Protein AF-A0A8S8ZXX7-F1 (afdb_monomer_lite)

Organism: Sordaria macrospora (NCBI:txid5147)

pLDDT: mean 70.59, std 26.48, range [26.34, 98.19]

Radius of gyration: 27.65 Å; chains: 1; bounding box: 44×65×110 Å

Sequence (276 aa):
MSHHVLPIFMHHFGCAVPSHESLCLLKLFARGRSIIDMGSGNGYWTFMLRQYLSSSSSSSSSSSSSPSSEQNVYAVDNNQSEWRVMWIDDTIVADGIKWLRSTAQNGGGQDMVLLLVYPIVGGDGSAAGGKEGGFTRELMKAYRGDTIAVVGTQNGNGYTGFKTETMDEYMEREWKGEGWRKVVQCPLPSFAGKDEALFVFQRGEALGAGGNGANGSVVGVGASGGTEGTGSKPKKRKKKSGKKKNNNNNGVEAENKGGENGEEGKEEVEVEGGDE

Structure (mmCIF, N/CA/C/O backbone):
data_AF-A0A8S8ZXX7-F1
#
_entry.id   AF-A0A8S8ZXX7-F1
#
loop_
_atom_site.group_PDB
_atom_site.id
_atom_site.type_symbol
_atom_site.label_atom_id
_atom_site.label_alt_id
_atom_site.label_comp_id
_atom_site.label_asym_id
_atom_site.label_entity_id
_atom_site.label_seq_id
_atom_site.pdbx_PDB_ins_code
_atom_site.Cartn_x
_atom_site.Cartn_y
_atom_site.Cartn_z
_atom_site.occupancy
_atom_site.B_iso_or_equiv
_atom_site.auth_seq_id
_atom_site.auth_comp_id
_atom_site.auth_asym_id
_atom_site.auth_atom_id
_atom_site.pdbx_PDB_model_num
ATOM 1 N N . MET A 1 1 ? 22.419 -23.720 -13.827 1.00 37.41 1 MET A N 1
ATOM 2 C CA . MET A 1 1 ? 22.093 -23.310 -12.443 1.00 37.41 1 MET A CA 1
ATOM 3 C C . MET A 1 1 ? 20.586 -23.375 -12.260 1.00 37.41 1 MET A C 1
ATOM 5 O O . MET A 1 1 ? 19.853 -23.054 -13.187 1.00 37.41 1 MET A O 1
ATOM 9 N N . SER A 1 2 ? 20.132 -23.860 -11.114 1.00 28.83 2 SER A N 1
ATOM 10 C CA . SER A 1 2 ? 18.732 -24.086 -10.762 1.00 28.83 2 SER A CA 1
ATOM 11 C C . SER A 1 2 ? 17.913 -22.786 -10.696 1.00 28.83 2 SER A C 1
ATOM 13 O O . SER A 1 2 ? 18.234 -21.879 -9.935 1.00 28.83 2 SER A O 1
ATOM 15 N N . HIS A 1 3 ? 16.812 -22.716 -11.453 1.00 42.25 3 HIS A N 1
ATOM 16 C CA . HIS A 1 3 ? 15.893 -21.562 -11.515 1.00 42.25 3 HIS A CA 1
ATOM 17 C C . HIS A 1 3 ? 15.196 -21.219 -10.185 1.00 42.25 3 HIS A C 1
ATOM 19 O O . HIS A 1 3 ? 14.654 -20.133 -10.041 1.00 42.25 3 HIS A O 1
ATOM 25 N N . HIS A 1 4 ? 15.226 -22.109 -9.196 1.00 41.97 4 HIS A N 1
ATOM 26 C CA . HIS A 1 4 ? 14.617 -21.907 -7.874 1.00 41.97 4 HIS A CA 1
ATOM 27 C C . HIS A 1 4 ? 15.470 -21.033 -6.941 1.00 41.97 4 HIS A C 1
ATOM 29 O O . HIS A 1 4 ? 14.984 -20.552 -5.925 1.00 41.97 4 HIS A O 1
ATOM 35 N N . VAL A 1 5 ? 16.734 -20.801 -7.297 1.00 48.25 5 VAL A N 1
ATOM 36 C CA . VAL A 1 5 ? 17.658 -19.945 -6.545 1.00 48.25 5 VAL A CA 1
ATOM 37 C C . VAL A 1 5 ? 17.614 -18.498 -7.065 1.00 48.25 5 VAL A C 1
ATOM 39 O O . VAL A 1 5 ? 17.905 -17.556 -6.331 1.00 48.25 5 VAL A O 1
ATOM 42 N N . LEU A 1 6 ? 17.154 -18.290 -8.304 1.00 42.19 6 LEU A N 1
ATOM 43 C CA . LEU A 1 6 ? 17.001 -16.959 -8.887 1.00 42.19 6 LEU A CA 1
ATOM 44 C C . LEU A 1 6 ? 15.992 -16.066 -8.149 1.00 42.19 6 LEU A C 1
ATOM 46 O O . LEU A 1 6 ? 16.335 -14.920 -7.960 1.00 42.19 6 LEU A O 1
ATOM 50 N N . PRO A 1 7 ? 14.834 -16.504 -7.637 1.00 48.59 7 PRO A N 1
ATOM 51 C CA . PRO A 1 7 ? 13.971 -15.638 -6.821 1.00 48.59 7 PRO A CA 1
ATOM 52 C C . PRO A 1 7 ? 14.613 -15.181 -5.499 1.00 48.59 7 PRO A C 1
ATOM 54 O O . PRO A 1 7 ? 14.236 -14.151 -4.949 1.00 48.59 7 PRO A O 1
ATOM 57 N N . ILE A 1 8 ? 15.600 -15.936 -5.001 1.00 49.25 8 ILE A N 1
ATOM 58 C CA . ILE A 1 8 ? 16.325 -15.648 -3.756 1.00 49.25 8 ILE A CA 1
ATOM 59 C C . ILE A 1 8 ? 17.466 -14.644 -4.006 1.00 49.25 8 ILE A C 1
ATOM 61 O O . ILE A 1 8 ? 17.689 -13.760 -3.185 1.00 49.25 8 ILE A O 1
ATOM 65 N N . PHE A 1 9 ? 18.168 -14.739 -5.144 1.00 41.38 9 PHE A N 1
ATOM 66 C CA . PHE A 1 9 ? 19.269 -13.819 -5.501 1.00 41.38 9 PHE A CA 1
ATOM 67 C C . PHE A 1 9 ? 18.863 -12.674 -6.439 1.00 41.38 9 PHE A C 1
ATOM 69 O O . PHE A 1 9 ? 19.469 -11.608 -6.440 1.00 41.38 9 PHE A O 1
ATOM 76 N N . MET A 1 10 ? 17.827 -12.894 -7.232 1.00 42.94 10 MET A N 1
ATOM 77 C CA . MET A 1 10 ? 17.139 -11.953 -8.099 1.00 42.94 10 MET A CA 1
ATOM 78 C C . MET A 1 10 ? 15.689 -11.848 -7.631 1.00 42.94 10 MET A C 1
ATOM 80 O O . MET A 1 10 ? 14.748 -12.256 -8.313 1.00 42.94 10 MET A O 1
ATOM 84 N N . HIS A 1 11 ? 15.505 -11.187 -6.491 1.00 50.03 11 HIS A N 1
ATOM 85 C CA . HIS A 1 11 ? 14.332 -10.344 -6.275 1.00 50.03 11 HIS A CA 1
ATOM 86 C C . HIS A 1 11 ? 14.350 -9.251 -7.373 1.00 50.03 11 HIS A C 1
ATOM 88 O O . HIS A 1 11 ? 14.649 -8.086 -7.136 1.00 50.03 11 HIS A O 1
ATOM 94 N N . HIS A 1 12 ? 14.144 -9.665 -8.629 1.00 45.12 12 HIS A N 1
ATOM 95 C CA . HIS A 1 12 ? 14.378 -8.912 -9.866 1.00 45.12 12 HIS A CA 1
ATOM 96 C C . HIS A 1 12 ? 13.293 -7.868 -10.132 1.00 45.12 12 HIS A C 1
ATOM 98 O O . HIS A 1 12 ? 13.191 -7.311 -11.217 1.00 45.12 12 HIS A O 1
ATOM 104 N N . PHE A 1 13 ? 12.499 -7.585 -9.112 1.00 51.28 13 PHE A N 1
ATOM 105 C CA . PHE A 1 13 ? 11.673 -6.409 -9.002 1.00 51.28 13 PHE A CA 1
ATOM 106 C C . PHE A 1 13 ? 11.956 -5.907 -7.596 1.00 51.28 13 PHE A C 1
ATOM 108 O O . PHE A 1 13 ? 11.673 -6.613 -6.627 1.00 51.28 13 PHE A O 1
ATOM 115 N N . GLY A 1 14 ? 12.653 -4.773 -7.507 1.00 54.03 14 GLY A N 1
ATOM 116 C CA . GLY A 1 14 ? 13.121 -4.174 -6.262 1.00 54.03 14 GLY A CA 1
ATOM 117 C C . GLY A 1 14 ? 11.959 -3.737 -5.386 1.00 54.03 14 GLY A C 1
ATOM 118 O O . GLY A 1 14 ? 11.675 -2.552 -5.319 1.00 54.03 14 GLY A O 1
ATOM 119 N N . CYS A 1 15 ? 11.286 -4.707 -4.779 1.00 65.69 15 CYS A N 1
ATOM 120 C CA . CYS A 1 15 ? 10.180 -4.542 -3.858 1.00 65.69 15 CYS A CA 1
ATOM 121 C C . CYS A 1 15 ? 10.709 -4.658 -2.427 1.00 65.69 15 CYS A C 1
ATOM 123 O O . CYS A 1 15 ? 11.617 -5.442 -2.143 1.00 65.69 15 CYS A O 1
ATOM 125 N N . ALA A 1 16 ? 10.111 -3.901 -1.518 1.00 83.56 16 ALA A N 1
ATOM 126 C CA . ALA A 1 16 ? 10.430 -3.950 -0.102 1.00 83.56 16 ALA A CA 1
ATOM 127 C C . ALA A 1 16 ? 9.897 -5.245 0.510 1.00 83.56 16 ALA A C 1
ATOM 129 O O . ALA A 1 16 ? 8.791 -5.703 0.202 1.00 83.56 16 ALA A O 1
ATOM 130 N N . VAL A 1 17 ? 10.695 -5.809 1.409 1.00 87.06 17 VAL A N 1
ATOM 131 C CA . VAL A 1 17 ? 10.371 -7.027 2.150 1.00 87.06 17 VAL A CA 1
ATOM 132 C C . VAL A 1 17 ? 9.827 -6.626 3.524 1.00 87.06 17 VAL A C 1
ATOM 134 O O . VAL A 1 17 ? 10.402 -5.737 4.159 1.00 87.06 17 VAL A O 1
ATOM 137 N N . PRO A 1 18 ? 8.746 -7.258 4.017 1.00 92.19 18 PRO A N 1
ATOM 138 C CA . PRO A 1 18 ? 8.254 -6.980 5.358 1.00 92.19 18 PRO A CA 1
ATOM 139 C C . PRO A 1 18 ? 9.294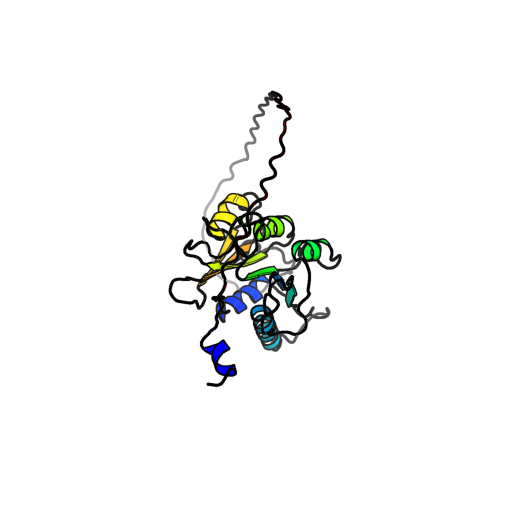 -7.376 6.417 1.00 92.19 18 PRO A C 1
ATOM 141 O O . PRO A 1 18 ? 9.784 -8.505 6.433 1.00 92.19 18 PRO A O 1
ATOM 144 N N . SER A 1 19 ? 9.602 -6.459 7.336 1.00 93.31 19 SER A N 1
ATOM 145 C CA . SER A 1 19 ? 10.291 -6.760 8.598 1.00 93.31 19 SER A CA 1
ATOM 146 C C . SER A 1 19 ? 9.301 -7.228 9.670 1.00 93.31 19 SER A C 1
ATOM 148 O O . SER A 1 19 ? 8.095 -6.977 9.564 1.00 93.31 19 SER A O 1
ATOM 150 N N . HIS A 1 20 ? 9.797 -7.856 10.741 1.00 93.31 20 HIS A N 1
ATOM 151 C CA . HIS A 1 20 ? 8.960 -8.222 11.890 1.00 93.31 20 HIS A CA 1
ATOM 152 C C . HIS A 1 20 ? 8.239 -6.997 12.472 1.00 93.31 20 HIS A C 1
ATOM 154 O O . HIS A 1 20 ? 7.044 -7.049 12.763 1.00 93.31 20 HIS A O 1
ATOM 160 N N . GLU A 1 21 ? 8.950 -5.876 12.584 1.00 95.25 21 GLU A N 1
ATOM 161 C CA . GLU A 1 21 ? 8.434 -4.600 13.068 1.00 95.25 21 GLU A CA 1
ATOM 162 C C . GLU A 1 21 ? 7.301 -4.092 12.176 1.00 95.25 21 GLU A C 1
ATOM 164 O O . GLU A 1 21 ? 6.259 -3.688 12.685 1.00 95.25 21 GLU A O 1
ATOM 169 N N . SER A 1 22 ? 7.458 -4.168 10.852 1.00 96.06 22 SER A N 1
ATOM 170 C CA . SER A 1 22 ? 6.430 -3.724 9.905 1.00 96.06 22 SER A CA 1
ATOM 171 C C . SER A 1 22 ? 5.138 -4.544 10.011 1.00 96.06 22 SER A C 1
ATOM 173 O O . SER A 1 22 ? 4.048 -3.971 10.048 1.00 96.06 22 SER A O 1
ATOM 175 N N . LEU A 1 23 ? 5.245 -5.870 10.161 1.00 95.88 23 LEU A N 1
ATOM 176 C CA . LEU A 1 23 ? 4.094 -6.759 10.355 1.00 95.88 23 LEU A CA 1
ATOM 177 C C . LEU A 1 23 ? 3.421 -6.512 11.713 1.00 95.88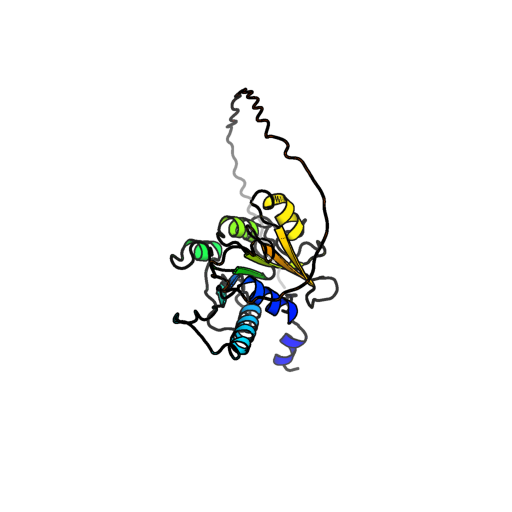 23 LEU A C 1
ATOM 179 O O . LEU A 1 23 ? 2.192 -6.463 11.802 1.00 95.88 23 LEU A O 1
ATOM 183 N N . CYS A 1 24 ? 4.217 -6.293 12.765 1.00 95.12 24 CYS A N 1
ATOM 184 C CA . CYS A 1 24 ? 3.725 -5.953 14.099 1.00 95.12 24 CYS A CA 1
ATOM 185 C C . CYS A 1 24 ? 2.957 -4.623 14.100 1.00 95.12 24 CYS A C 1
ATOM 187 O O . CYS A 1 24 ? 1.853 -4.543 14.641 1.00 95.12 24 CYS A O 1
ATOM 189 N N . LEU A 1 25 ? 3.498 -3.597 13.436 1.00 96.12 25 LEU A N 1
ATOM 190 C CA . LEU A 1 25 ? 2.840 -2.302 13.272 1.00 96.12 25 LEU A CA 1
ATOM 191 C C . LEU A 1 25 ? 1.517 -2.447 12.521 1.00 96.12 25 LEU A C 1
ATOM 193 O O . LEU A 1 25 ? 0.495 -1.958 12.998 1.00 96.12 25 LEU A O 1
ATOM 197 N N . LEU A 1 26 ? 1.497 -3.162 11.394 1.00 96.00 26 LEU A N 1
ATOM 198 C CA . LEU A 1 26 ? 0.267 -3.400 10.632 1.00 96.00 26 LEU A CA 1
ATOM 199 C C . LEU A 1 26 ? -0.803 -4.099 11.474 1.00 96.00 26 LEU A C 1
ATOM 201 O O . LEU A 1 26 ? -1.954 -3.668 11.481 1.00 96.00 26 LEU A O 1
ATOM 205 N N . LYS A 1 27 ? -0.427 -5.114 12.257 1.00 93.69 27 LYS A N 1
ATOM 206 C CA . LYS A 1 27 ? -1.331 -5.774 13.209 1.00 93.69 27 LYS A CA 1
ATOM 207 C C . LYS A 1 27 ? -1.853 -4.808 14.280 1.00 93.69 27 LYS A C 1
ATOM 209 O O . LYS A 1 27 ? -3.055 -4.782 14.550 1.00 93.69 27 LYS A O 1
ATOM 214 N N . LEU A 1 28 ? -0.971 -4.005 14.878 1.00 93.44 28 LEU A N 1
ATOM 215 C CA . LEU A 1 28 ? -1.327 -3.020 15.904 1.00 93.44 28 LEU A CA 1
ATOM 216 C C . LEU A 1 28 ? -2.327 -1.986 15.372 1.00 93.44 28 LEU A C 1
ATOM 218 O O . LEU A 1 28 ? -3.305 -1.663 16.045 1.00 93.44 28 LEU A O 1
ATOM 222 N N . PHE A 1 29 ? -2.094 -1.481 14.164 1.00 94.31 29 PHE A N 1
ATOM 223 C CA . PHE A 1 29 ? -2.962 -0.499 13.522 1.00 94.31 29 PHE A CA 1
ATOM 224 C C . PHE A 1 29 ? -4.261 -1.110 12.994 1.00 94.31 29 PHE A C 1
ATOM 226 O O . PHE A 1 29 ? -5.298 -0.447 13.022 1.00 94.31 29 PHE A O 1
ATOM 233 N N . ALA A 1 30 ? -4.248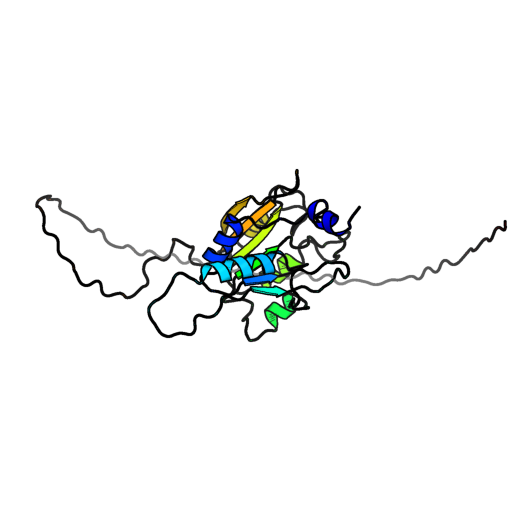 -2.380 12.590 1.00 93.25 30 ALA A N 1
ATOM 234 C CA . ALA A 1 30 ? -5.454 -3.107 12.220 1.00 93.25 30 ALA A CA 1
ATOM 235 C C . ALA A 1 30 ? -6.428 -3.243 13.394 1.00 93.25 30 ALA A C 1
ATOM 237 O O . ALA A 1 30 ? -7.621 -3.023 13.205 1.00 93.25 30 ALA A O 1
ATOM 238 N N . ARG A 1 31 ? -5.952 -3.512 14.619 1.00 89.69 31 ARG A N 1
ATOM 239 C CA . ARG A 1 31 ? -6.815 -3.696 15.809 1.00 89.69 31 ARG A CA 1
ATOM 240 C C . ARG A 1 31 ? -7.927 -4.736 15.578 1.00 89.69 31 ARG A C 1
ATOM 242 O O . ARG A 1 31 ? -9.075 -4.510 15.947 1.00 89.69 31 ARG A O 1
ATOM 249 N N . GLY A 1 32 ? -7.605 -5.845 14.913 1.00 89.00 32 GLY A N 1
ATOM 250 C CA . GLY A 1 32 ? -8.586 -6.873 14.544 1.00 89.00 32 GLY A CA 1
ATOM 251 C C . GLY A 1 32 ? -9.370 -6.583 13.259 1.00 89.00 32 GLY A C 1
ATOM 252 O O . GLY A 1 32 ? -10.057 -7.471 12.763 1.00 89.00 32 GLY A O 1
ATOM 253 N N . ARG A 1 33 ? -9.257 -5.379 12.681 1.00 91.69 33 ARG A N 1
ATOM 254 C CA . ARG A 1 33 ? -9.857 -5.050 11.381 1.00 91.69 33 ARG A CA 1
ATOM 255 C C . ARG A 1 33 ? -9.141 -5.761 10.246 1.00 91.69 33 ARG A C 1
ATOM 257 O O . ARG A 1 33 ? -7.939 -6.012 10.311 1.00 91.69 33 ARG A O 1
ATOM 264 N N . SER A 1 34 ? -9.873 -6.020 9.169 1.00 93.44 34 SER A N 1
ATOM 265 C CA . SER A 1 34 ? -9.272 -6.575 7.959 1.00 93.44 34 SER A CA 1
ATOM 266 C C . SER A 1 34 ? -8.274 -5.604 7.319 1.00 93.44 34 SER A C 1
ATOM 268 O O . SER A 1 34 ? -8.393 -4.383 7.459 1.00 93.44 34 SER A O 1
ATOM 270 N N . ILE A 1 35 ? -7.301 -6.154 6.598 1.00 96.12 35 ILE A N 1
ATOM 271 C CA . ILE A 1 35 ? -6.310 -5.403 5.820 1.00 96.12 35 ILE A CA 1
ATOM 272 C C . ILE A 1 35 ? -6.600 -5.619 4.332 1.00 96.12 35 ILE A C 1
ATOM 274 O O . ILE A 1 35 ? -6.842 -6.746 3.905 1.00 96.12 35 ILE A O 1
ATOM 278 N N . ILE A 1 36 ? -6.572 -4.549 3.544 1.00 96.56 36 ILE A N 1
ATOM 279 C CA . ILE A 1 36 ? -6.654 -4.594 2.082 1.00 96.56 36 ILE A CA 1
ATOM 280 C C . ILE A 1 36 ? -5.244 -4.357 1.543 1.00 96.56 36 ILE A C 1
ATOM 282 O O . ILE A 1 36 ? -4.756 -3.234 1.615 1.00 96.56 36 ILE A O 1
ATOM 286 N N . ASP A 1 37 ? -4.605 -5.390 1.007 1.00 96.88 37 ASP A N 1
ATOM 287 C CA . ASP A 1 37 ? -3.357 -5.289 0.247 1.00 96.88 37 ASP A CA 1
ATOM 288 C C . ASP A 1 37 ? -3.706 -4.920 -1.201 1.00 96.88 37 ASP A C 1
ATOM 290 O O . ASP A 1 37 ? -4.115 -5.759 -2.009 1.00 96.88 37 ASP A O 1
ATOM 294 N N . MET A 1 38 ? -3.677 -3.621 -1.490 1.00 95.44 38 MET A N 1
ATOM 295 C CA . MET A 1 38 ? -4.179 -3.046 -2.733 1.00 95.44 38 MET A CA 1
ATOM 296 C C . MET A 1 38 ? -3.041 -2.848 -3.735 1.00 95.44 38 MET A C 1
ATOM 298 O O . MET A 1 38 ? -2.077 -2.134 -3.459 1.00 95.44 38 MET A O 1
ATOM 302 N N . GLY A 1 39 ? -3.180 -3.437 -4.924 1.00 92.00 39 GLY A N 1
ATOM 303 C CA . GLY A 1 39 ? -2.045 -3.619 -5.829 1.00 92.00 39 GLY A CA 1
ATOM 304 C C . GLY A 1 39 ? -1.075 -4.669 -5.286 1.00 92.00 39 GLY A C 1
ATOM 305 O O . GLY A 1 39 ? 0.136 -4.484 -5.357 1.00 92.00 39 GLY A O 1
ATOM 306 N N . SER A 1 40 ? -1.619 -5.743 -4.697 1.00 92.19 40 SER A N 1
ATOM 307 C CA . SER A 1 40 ? -0.872 -6.792 -3.976 1.00 92.19 40 SER A CA 1
ATOM 308 C C . SER A 1 40 ? 0.209 -7.497 -4.805 1.00 92.19 40 SER A C 1
ATOM 310 O O . SER A 1 40 ? 1.059 -8.213 -4.264 1.00 92.19 40 SER A O 1
ATOM 312 N N . GLY A 1 41 ? 0.197 -7.324 -6.125 1.00 89.50 41 GLY A N 1
ATOM 313 C CA . GLY A 1 41 ? 1.179 -7.874 -7.032 1.00 89.50 41 GLY A CA 1
ATOM 314 C C . GLY A 1 41 ? 1.193 -9.394 -7.004 1.00 89.50 41 GLY A C 1
ATOM 315 O O . GLY A 1 41 ? 0.273 -10.031 -7.500 1.00 89.50 41 GLY A O 1
ATOM 316 N N . ASN A 1 42 ? 2.259 -9.982 -6.460 1.00 88.44 42 ASN A N 1
ATOM 317 C CA . ASN A 1 42 ? 2.370 -11.435 -6.322 1.00 88.44 42 ASN A CA 1
ATOM 318 C C . ASN A 1 42 ? 1.788 -11.990 -5.009 1.00 88.44 42 ASN A C 1
ATOM 320 O O . ASN A 1 42 ? 1.846 -13.199 -4.784 1.00 88.44 42 ASN A O 1
ATOM 324 N N . GLY A 1 43 ? 1.279 -11.125 -4.127 1.00 91.50 43 GLY A N 1
ATOM 325 C CA . GLY A 1 43 ? 0.674 -11.508 -2.854 1.00 91.50 43 GLY A CA 1
ATOM 326 C C . GLY A 1 43 ? 1.663 -11.873 -1.743 1.00 91.50 43 GLY A C 1
ATOM 327 O O . GLY A 1 43 ? 1.239 -12.417 -0.727 1.00 91.50 43 GLY A O 1
ATOM 328 N N . TYR A 1 44 ? 2.964 -11.584 -1.877 1.00 92.25 44 TYR A N 1
ATOM 329 C CA . TYR A 1 44 ? 3.949 -11.922 -0.838 1.00 92.25 44 TYR A CA 1
ATOM 330 C C . TYR A 1 44 ? 3.665 -11.237 0.512 1.00 92.25 44 TYR A C 1
ATOM 332 O O . TYR A 1 44 ? 3.713 -11.885 1.558 1.00 92.25 44 TYR A O 1
ATOM 340 N N . TRP A 1 45 ? 3.312 -9.946 0.508 1.00 94.44 45 TRP A N 1
ATOM 341 C CA . TRP A 1 45 ? 2.927 -9.222 1.729 1.00 94.44 45 TRP A CA 1
ATOM 342 C C . TRP A 1 45 ? 1.664 -9.810 2.359 1.00 94.44 45 TRP A C 1
ATOM 344 O O . TRP A 1 45 ? 1.637 -10.049 3.567 1.00 94.44 45 TRP A O 1
ATOM 354 N N . THR A 1 46 ? 0.657 -10.125 1.540 1.00 95.88 46 THR A N 1
ATOM 355 C CA . THR A 1 46 ? -0.546 -10.839 1.983 1.00 95.88 46 THR A CA 1
ATOM 356 C C . THR A 1 46 ? -0.214 -12.190 2.623 1.00 95.88 46 THR A C 1
ATOM 358 O O . THR A 1 46 ? -0.677 -12.462 3.732 1.00 95.88 46 THR A O 1
ATOM 361 N N . PHE A 1 47 ? 0.619 -13.016 1.982 1.00 94.88 47 PHE A N 1
ATOM 362 C CA . PHE A 1 47 ? 1.069 -14.298 2.532 1.00 94.88 47 PHE A CA 1
ATOM 363 C C . PHE A 1 47 ? 1.722 -14.115 3.910 1.00 94.88 47 PHE A C 1
ATOM 365 O O . PHE A 1 47 ? 1.315 -14.757 4.880 1.00 94.88 47 PHE A O 1
ATOM 372 N N . MET A 1 48 ? 2.681 -13.191 4.023 1.00 95.06 48 MET A N 1
ATOM 373 C CA . MET A 1 48 ? 3.400 -12.927 5.274 1.00 95.06 48 MET A CA 1
ATOM 374 C C . MET A 1 48 ? 2.477 -12.414 6.383 1.00 95.06 48 MET A C 1
ATOM 376 O O . MET A 1 48 ? 2.577 -12.870 7.524 1.00 95.06 48 MET A O 1
ATOM 380 N N . LEU A 1 49 ? 1.549 -11.506 6.067 1.00 95.12 49 LEU A N 1
ATOM 381 C CA . LEU A 1 49 ? 0.570 -11.002 7.030 1.00 95.12 49 LEU A CA 1
ATOM 382 C C . LEU A 1 49 ? -0.349 -12.111 7.538 1.00 95.12 49 LEU A C 1
ATOM 384 O O . LEU A 1 49 ? -0.564 -12.198 8.744 1.00 95.12 49 LEU A O 1
ATOM 388 N N . ARG A 1 50 ? -0.846 -12.987 6.658 1.00 94.75 50 ARG A N 1
ATOM 389 C CA . ARG A 1 50 ? -1.686 -14.126 7.061 1.00 94.75 50 ARG A CA 1
ATOM 390 C C . ARG A 1 50 ? -0.941 -15.037 8.037 1.00 94.75 50 ARG A C 1
ATOM 392 O O . ARG A 1 50 ? -1.437 -15.275 9.132 1.00 94.75 50 ARG A O 1
ATOM 399 N N . GLN A 1 51 ? 0.295 -15.433 7.722 1.00 92.12 51 GLN A N 1
ATOM 400 C CA . GLN A 1 51 ? 1.122 -16.245 8.631 1.00 92.12 51 GLN A CA 1
ATOM 401 C C . GLN A 1 51 ? 1.361 -15.554 9.988 1.00 92.12 51 GLN A C 1
ATOM 403 O O . GLN A 1 51 ? 1.278 -16.174 11.055 1.00 92.12 51 GLN A O 1
ATOM 408 N N . TYR A 1 52 ? 1.630 -14.248 9.969 1.00 90.12 52 TYR A N 1
ATOM 409 C CA . TYR A 1 52 ? 1.892 -13.464 11.176 1.00 90.12 52 TYR A CA 1
ATOM 410 C C . TYR A 1 52 ? 0.649 -13.306 12.070 1.00 90.12 52 TYR A C 1
ATOM 412 O O . TYR A 1 52 ? 0.736 -13.363 13.302 1.00 90.12 52 TYR A O 1
ATOM 420 N N . LEU A 1 53 ? -0.525 -13.129 11.462 1.00 88.56 53 LEU A N 1
ATOM 421 C CA . LEU A 1 53 ? -1.798 -12.978 12.167 1.00 88.56 53 LEU A CA 1
ATOM 422 C C . LEU A 1 53 ? -2.313 -14.318 12.717 1.00 88.56 53 LEU A C 1
ATOM 424 O O . LEU A 1 53 ? -2.789 -14.342 13.854 1.00 88.56 53 LEU A O 1
ATOM 428 N N . SER A 1 54 ? -2.137 -15.424 11.984 1.00 84.75 54 SER A N 1
ATOM 429 C CA . SER A 1 54 ? -2.531 -16.778 12.415 1.00 84.75 54 SER A CA 1
ATOM 430 C C . SER A 1 54 ? -1.650 -17.341 13.537 1.00 84.75 54 SER A C 1
ATOM 432 O O . SER A 1 54 ? -2.137 -18.014 14.441 1.00 84.75 54 SER A O 1
ATOM 434 N N . SER A 1 55 ? -0.346 -17.052 13.536 1.00 72.81 55 SER A N 1
ATOM 435 C CA . SER A 1 55 ? 0.564 -17.497 14.612 1.00 72.81 55 SER A CA 1
ATOM 436 C C . SER A 1 55 ? 0.321 -16.774 15.941 1.00 72.81 55 SER A C 1
ATOM 438 O O . SER A 1 55 ? 0.603 -17.300 17.017 1.00 72.81 55 SER A O 1
ATOM 440 N N . SER A 1 56 ? -0.256 -15.577 15.871 1.00 62.94 56 SER A N 1
ATOM 441 C CA . SER A 1 56 ? -0.540 -14.716 17.015 1.00 62.94 56 SER A CA 1
ATOM 442 C C . SER A 1 56 ? -1.847 -15.030 17.752 1.00 62.94 56 SER A C 1
ATOM 444 O O . SER A 1 56 ? -2.095 -14.450 18.808 1.00 62.94 56 SER A O 1
ATOM 446 N N . SER A 1 57 ? -2.711 -15.879 17.193 1.00 59.16 57 SER A N 1
ATOM 447 C CA . SER A 1 57 ? -4.081 -16.113 17.681 1.00 59.16 57 SER A CA 1
ATOM 448 C C . SER A 1 57 ? -4.161 -17.106 18.854 1.00 59.16 57 SER A C 1
ATOM 450 O O . SER A 1 57 ? -5.248 -17.465 19.294 1.00 59.16 57 SER A O 1
ATOM 452 N N . SER A 1 58 ? -3.019 -17.560 19.376 1.00 50.34 58 SER A N 1
ATOM 453 C CA . SER A 1 58 ? -2.899 -18.700 20.294 1.00 50.34 58 SER A CA 1
ATOM 454 C C . SER A 1 58 ? -2.772 -18.343 21.787 1.00 50.34 58 SER A C 1
ATOM 456 O O . SER A 1 58 ? -2.478 -19.223 22.591 1.00 50.34 58 SER A O 1
ATOM 458 N N . SER A 1 59 ? -3.022 -17.093 22.205 1.00 47.16 59 SER A N 1
ATOM 459 C CA . SER A 1 59 ? -2.774 -16.667 23.600 1.00 47.16 59 SER A CA 1
ATOM 460 C C . SER A 1 59 ? -3.884 -15.872 24.307 1.00 47.16 59 SER A C 1
ATOM 462 O O . SER A 1 59 ? -3.652 -15.370 25.405 1.00 47.16 59 SER A O 1
ATOM 464 N N . SER A 1 60 ? -5.113 -15.808 23.783 1.00 49.81 60 SER A N 1
ATOM 465 C CA . SER A 1 60 ? -6.233 -15.165 24.496 1.00 49.81 60 SER A CA 1
ATOM 466 C C . SER A 1 60 ? -7.448 -16.079 24.655 1.00 49.81 60 SER A C 1
ATOM 468 O O . SER A 1 60 ? -8.499 -15.875 24.051 1.00 49.81 60 SER A O 1
ATOM 470 N N . SER A 1 61 ? -7.321 -17.079 25.529 1.00 46.56 61 SER A N 1
ATOM 471 C CA . SER A 1 61 ? -8.475 -17.710 26.166 1.00 46.56 61 SER A CA 1
ATOM 472 C C . SER A 1 61 ? -8.983 -16.801 27.287 1.00 46.56 61 SER A C 1
ATOM 474 O O . SER A 1 61 ? -8.364 -16.729 28.347 1.00 46.56 61 SER A O 1
ATOM 476 N N . SER A 1 62 ? -10.096 -16.105 27.057 1.00 45.47 62 SER A N 1
ATOM 477 C CA . SER A 1 62 ? -11.251 -16.018 27.971 1.00 45.47 62 SER A CA 1
ATOM 478 C C . SER A 1 62 ? -12.037 -14.707 27.834 1.00 45.47 62 SER A C 1
ATOM 480 O O . SER A 1 62 ? -11.505 -13.605 27.910 1.00 45.47 62 SER A O 1
ATOM 482 N N . SER A 1 63 ? -13.356 -14.898 27.753 1.00 42.88 63 SER A N 1
ATOM 483 C CA . SER A 1 63 ? -14.462 -13.960 27.984 1.00 42.88 63 SER A CA 1
ATOM 484 C C . SER A 1 63 ? -15.116 -13.252 26.779 1.00 42.88 63 SER A C 1
ATOM 486 O O . SER A 1 63 ? -14.552 -12.413 26.090 1.00 42.88 63 SER A O 1
ATOM 488 N N . SER A 1 64 ? -16.410 -13.571 26.652 1.00 42.53 64 SER A N 1
ATOM 489 C CA . SER A 1 64 ? -17.490 -12.911 25.904 1.00 42.53 64 SER A CA 1
ATOM 490 C C . SER A 1 64 ? -17.598 -13.156 24.390 1.00 42.53 64 SER A C 1
ATOM 492 O O . SER A 1 64 ? -17.080 -12.434 23.551 1.00 42.53 64 SER A O 1
ATOM 494 N N . SER A 1 65 ? -18.361 -14.205 24.065 1.00 40.06 65 SER A N 1
ATOM 495 C CA . SER A 1 65 ? -19.504 -14.179 23.136 1.00 40.06 65 SER A CA 1
ATOM 496 C C . SER A 1 65 ? -19.521 -13.086 22.054 1.00 40.06 65 SER A C 1
ATOM 498 O O . SER A 1 65 ? -20.378 -12.203 22.043 1.00 40.06 65 SER A O 1
ATOM 500 N N . SER A 1 66 ? -18.616 -13.193 21.096 1.00 44.44 66 SER A N 1
ATOM 501 C CA . SER A 1 66 ? -18.839 -12.854 19.691 1.00 44.44 66 SER A CA 1
ATOM 502 C C . SER A 1 66 ? -17.876 -13.722 18.886 1.00 44.44 66 SER A C 1
ATOM 504 O O . SER A 1 66 ? -16.767 -13.955 19.371 1.00 44.44 66 SER A O 1
ATOM 506 N N . PRO A 1 67 ? -18.276 -14.274 17.725 1.00 39.38 67 PRO A N 1
ATOM 507 C CA . PRO A 1 67 ? -17.335 -14.984 16.869 1.00 39.38 67 PRO A CA 1
ATOM 508 C C . PRO A 1 67 ? -16.160 -14.037 16.645 1.00 39.38 67 PRO A C 1
ATOM 510 O O . PRO A 1 67 ? -16.362 -12.928 16.154 1.00 39.38 67 PRO A O 1
ATOM 513 N N . SER A 1 68 ? -14.968 -14.419 17.109 1.00 47.41 68 SER A N 1
ATOM 514 C CA . SER A 1 68 ? -13.750 -13.668 16.839 1.00 47.41 68 SER A CA 1
ATOM 515 C C . SER A 1 68 ? -13.667 -13.567 15.326 1.00 47.41 68 SER A C 1
ATOM 517 O O . SER A 1 68 ? -13.424 -14.578 14.668 1.00 47.41 68 SER A O 1
ATOM 519 N N . SER A 1 69 ? -13.989 -12.399 14.773 1.00 56.38 69 SER A N 1
ATOM 520 C CA . SER A 1 69 ? -13.893 -12.173 13.342 1.00 56.38 69 SER A CA 1
ATOM 521 C C . SER A 1 69 ? -12.439 -12.418 12.988 1.00 56.38 69 SER A C 1
ATOM 523 O O . SER A 1 69 ? -11.563 -11.673 13.432 1.00 56.38 69 SER A O 1
ATOM 525 N N . GLU A 1 70 ? -12.183 -13.518 12.289 1.00 68.25 70 GLU A N 1
ATOM 526 C CA . GLU A 1 70 ? -10.861 -13.826 11.780 1.00 68.25 70 GLU A CA 1
ATOM 527 C C . GLU A 1 70 ? -10.366 -12.598 11.015 1.00 68.25 70 GLU A C 1
ATOM 529 O O . GLU A 1 70 ? -11.082 -12.024 10.186 1.00 68.25 70 GLU A O 1
ATOM 534 N N . GLN A 1 71 ? -9.189 -12.103 11.398 1.00 81.31 71 GLN A N 1
ATOM 535 C CA . GLN A 1 71 ? -8.658 -10.890 10.805 1.00 81.31 71 GLN A CA 1
ATOM 536 C C . GLN A 1 71 ? -8.219 -11.210 9.373 1.00 81.31 71 GLN A C 1
ATOM 538 O O . GLN A 1 71 ? -7.143 -11.762 9.156 1.00 81.31 71 GLN A O 1
ATOM 543 N N . ASN A 1 72 ? -9.053 -10.848 8.401 1.00 90.88 72 ASN A N 1
ATOM 544 C CA . ASN A 1 72 ? -8.801 -11.152 6.996 1.00 90.88 72 ASN A CA 1
ATOM 545 C C . ASN A 1 72 ? -7.777 -10.201 6.365 1.00 90.88 72 ASN A C 1
ATOM 547 O O . ASN A 1 72 ? -7.719 -9.010 6.682 1.00 90.88 72 ASN A O 1
ATOM 551 N N . VAL A 1 73 ? -7.007 -10.731 5.415 1.00 95.25 73 VAL A N 1
ATOM 552 C CA . VAL A 1 73 ? -6.138 -9.953 4.524 1.00 95.25 73 VAL A CA 1
ATOM 553 C C . VAL A 1 73 ? -6.589 -10.212 3.091 1.00 95.25 73 VAL A C 1
ATOM 555 O O . VAL A 1 73 ? -6.480 -11.342 2.605 1.00 95.25 73 VAL A O 1
ATOM 558 N N . TYR A 1 74 ? -7.125 -9.182 2.441 1.00 95.44 74 TYR A N 1
ATOM 559 C CA . TYR A 1 74 ? -7.608 -9.233 1.063 1.00 95.44 74 TYR A CA 1
ATOM 560 C C . TYR A 1 74 ? -6.508 -8.763 0.116 1.00 95.44 74 TYR A C 1
ATOM 562 O O . TYR A 1 74 ? -6.132 -7.594 0.159 1.00 95.44 74 TYR A O 1
ATOM 570 N N . ALA A 1 75 ? -6.028 -9.653 -0.749 1.00 96.00 75 ALA A N 1
ATOM 571 C CA . ALA A 1 75 ? -5.155 -9.293 -1.859 1.00 96.00 75 ALA A CA 1
ATOM 572 C C . ALA A 1 75 ? -6.000 -8.857 -3.054 1.00 96.00 75 ALA A C 1
ATOM 574 O O . ALA A 1 75 ? -6.810 -9.640 -3.551 1.00 96.00 75 ALA A O 1
ATOM 575 N N . VAL A 1 76 ? -5.820 -7.621 -3.512 1.00 94.81 76 VAL A N 1
ATOM 576 C CA . VAL A 1 76 ? -6.504 -7.080 -4.693 1.00 94.81 76 VAL A CA 1
ATOM 577 C C . VAL A 1 76 ? -5.451 -6.631 -5.693 1.00 94.81 76 VAL A C 1
ATOM 579 O O . VAL A 1 76 ? -4.563 -5.849 -5.351 1.00 94.81 76 VAL A O 1
ATOM 582 N N . ASP A 1 77 ? -5.527 -7.118 -6.925 1.00 93.06 77 ASP A N 1
ATOM 583 C CA . ASP A 1 77 ? -4.621 -6.731 -8.011 1.00 93.06 77 ASP A CA 1
ATOM 584 C C . ASP A 1 77 ? -5.359 -6.790 -9.353 1.00 93.06 77 ASP A C 1
ATOM 586 O O . ASP A 1 77 ? -6.305 -7.555 -9.515 1.00 93.06 77 ASP A O 1
ATOM 590 N N . ASN A 1 78 ? -4.949 -5.985 -10.329 1.00 89.69 78 ASN A N 1
ATOM 591 C CA . ASN A 1 78 ? -5.566 -5.988 -11.660 1.00 89.69 78 ASN A CA 1
ATOM 592 C C . ASN A 1 78 ? -4.881 -6.960 -12.636 1.00 89.69 78 ASN A C 1
ATOM 594 O O . ASN A 1 78 ? -5.295 -7.052 -13.789 1.00 89.69 78 ASN A O 1
ATOM 598 N N . ASN A 1 79 ? -3.839 -7.657 -12.178 1.00 85.69 79 ASN A N 1
ATOM 599 C CA . ASN A 1 79 ? -3.034 -8.617 -12.917 1.00 85.69 79 ASN A CA 1
ATOM 600 C C . ASN A 1 79 ? -2.438 -8.063 -14.224 1.00 85.69 79 ASN A C 1
ATOM 602 O O . ASN A 1 79 ? -2.246 -8.795 -15.189 1.00 85.69 79 ASN A O 1
ATOM 606 N N . GLN A 1 80 ? -2.110 -6.765 -14.261 1.00 80.38 80 GLN A N 1
ATOM 607 C CA . GLN A 1 80 ? -1.494 -6.119 -15.434 1.00 80.38 80 GLN A CA 1
ATOM 608 C C . GLN A 1 80 ? -0.133 -6.709 -15.834 1.00 80.38 80 GLN A C 1
ATOM 610 O O . GLN A 1 80 ? 0.370 -6.424 -16.917 1.00 80.38 80 GLN A O 1
ATOM 615 N N . SER A 1 81 ? 0.507 -7.494 -14.969 1.00 73.12 81 SER A N 1
ATOM 616 C CA . SER A 1 81 ? 1.757 -8.181 -15.283 1.00 73.12 81 SER A CA 1
ATOM 617 C C . SER A 1 81 ? 1.559 -9.687 -15.207 1.00 73.12 81 SER A C 1
ATOM 619 O O . SER A 1 81 ? 1.608 -10.272 -14.129 1.00 73.12 81 SER A O 1
ATOM 621 N N . GLU A 1 82 ? 1.415 -10.303 -16.373 1.00 67.94 82 GLU A N 1
ATOM 622 C CA . GLU A 1 82 ? 1.068 -11.720 -16.531 1.00 67.94 82 GLU A CA 1
ATOM 623 C C . GLU A 1 82 ? 2.192 -12.693 -16.114 1.00 67.94 82 GLU A C 1
ATOM 625 O O . GLU A 1 82 ? 1.943 -13.871 -15.885 1.00 67.94 82 GLU A O 1
ATOM 630 N N . TRP A 1 83 ? 3.434 -12.213 -15.975 1.00 65.31 83 TRP A N 1
ATOM 631 C CA . TRP A 1 83 ? 4.633 -13.049 -15.799 1.00 65.31 83 TRP A CA 1
ATOM 632 C C . TRP A 1 83 ? 5.129 -13.178 -14.347 1.00 65.31 83 TRP A C 1
ATOM 634 O O . TRP A 1 83 ? 6.326 -13.349 -14.106 1.00 65.31 83 TRP A O 1
ATOM 644 N N . ARG A 1 84 ? 4.244 -13.067 -13.351 1.00 77.50 84 ARG A N 1
ATOM 645 C CA . ARG A 1 84 ? 4.624 -13.120 -11.927 1.00 77.50 84 ARG A CA 1
ATOM 646 C C . ARG A 1 84 ? 4.396 -14.511 -11.330 1.00 77.50 84 ARG A C 1
ATOM 648 O O . ARG A 1 84 ? 3.375 -15.144 -11.568 1.00 77.50 84 ARG A O 1
ATOM 655 N N . VAL A 1 85 ? 5.333 -14.965 -10.495 1.00 81.56 85 VAL A N 1
ATOM 656 C CA . VAL A 1 85 ? 5.112 -16.122 -9.611 1.00 81.56 85 VAL A CA 1
ATOM 657 C C . VAL A 1 85 ? 4.277 -15.660 -8.425 1.00 81.56 85 VAL A C 1
ATOM 659 O O . VAL A 1 85 ? 4.712 -14.765 -7.702 1.00 81.56 85 VAL A O 1
ATOM 662 N N . MET A 1 86 ? 3.107 -16.266 -8.232 1.00 87.81 86 MET A N 1
ATOM 663 C CA . MET A 1 86 ? 2.170 -15.924 -7.161 1.00 87.81 86 MET A CA 1
ATOM 664 C C . MET A 1 86 ? 2.489 -16.690 -5.871 1.00 87.81 86 MET A C 1
ATOM 666 O O . MET A 1 86 ? 2.782 -17.884 -5.909 1.00 87.81 86 MET A O 1
ATOM 670 N N . TRP A 1 87 ? 2.416 -16.003 -4.730 1.00 91.69 87 TRP A N 1
ATOM 671 C CA . TRP A 1 87 ? 2.586 -16.589 -3.391 1.00 91.69 87 TRP A CA 1
ATOM 672 C C . TRP A 1 87 ? 1.277 -17.082 -2.777 1.00 91.69 87 TRP A C 1
ATOM 674 O O . TRP A 1 87 ? 1.293 -17.866 -1.829 1.00 91.69 87 TRP A O 1
ATOM 684 N N . ILE A 1 88 ? 0.159 -16.597 -3.304 1.00 92.50 88 ILE A N 1
ATOM 685 C CA . ILE A 1 88 ? -1.199 -16.956 -2.910 1.00 92.50 88 ILE A CA 1
ATOM 686 C C . ILE A 1 88 ? -2.005 -17.253 -4.175 1.00 92.50 88 ILE A C 1
ATOM 688 O O . ILE A 1 88 ? -1.709 -16.717 -5.244 1.00 92.50 88 ILE A O 1
ATOM 692 N N . ASP A 1 89 ? -3.007 -18.111 -4.057 1.00 93.88 89 ASP A N 1
ATOM 693 C CA . ASP A 1 89 ? -3.881 -18.544 -5.151 1.00 93.88 89 ASP A CA 1
ATOM 694 C C . ASP A 1 89 ? -5.228 -17.803 -5.181 1.00 93.88 89 ASP A C 1
ATOM 696 O O . ASP A 1 89 ? -5.969 -17.908 -6.157 1.00 93.88 89 ASP A O 1
ATOM 700 N N . ASP A 1 90 ? -5.526 -17.015 -4.148 1.00 94.69 90 ASP A N 1
ATOM 701 C CA . ASP A 1 90 ? -6.812 -16.353 -3.921 1.00 94.69 90 ASP A CA 1
ATOM 702 C C . ASP A 1 90 ? -6.774 -14.826 -4.123 1.00 94.69 90 ASP A C 1
ATOM 704 O O . ASP A 1 90 ? -7.600 -14.098 -3.566 1.00 94.69 90 ASP A O 1
ATOM 708 N N . THR A 1 91 ? -5.835 -14.314 -4.928 1.00 94.62 91 THR A N 1
ATOM 709 C CA . THR A 1 91 ? -5.809 -12.888 -5.295 1.00 94.62 91 THR A CA 1
ATOM 710 C C . THR A 1 91 ? -7.102 -12.492 -6.007 1.00 94.62 91 THR A C 1
ATOM 712 O O . THR A 1 91 ? -7.484 -13.068 -7.027 1.00 94.62 91 THR A O 1
ATOM 715 N N . ILE A 1 92 ? -7.762 -11.449 -5.507 1.00 94.44 92 ILE A N 1
ATOM 716 C CA . ILE A 1 92 ? -8.957 -10.880 -6.122 1.00 94.44 92 ILE A CA 1
ATOM 717 C C . ILE A 1 92 ? -8.531 -10.069 -7.347 1.00 94.44 92 ILE A C 1
ATOM 719 O O . ILE A 1 92 ? -7.990 -8.968 -7.218 1.00 94.44 92 ILE A O 1
ATOM 723 N N . VAL A 1 93 ? -8.807 -10.605 -8.538 1.00 93.50 93 VAL A N 1
ATOM 724 C CA . VAL A 1 93 ? -8.496 -9.942 -9.811 1.00 93.50 93 VAL A CA 1
ATOM 725 C C . VAL A 1 93 ? -9.537 -8.862 -10.104 1.00 93.50 93 VAL A C 1
ATOM 727 O O . VAL A 1 93 ? -10.641 -9.152 -10.570 1.00 93.50 93 VAL A O 1
ATOM 730 N N . ALA A 1 94 ? -9.207 -7.606 -9.806 1.00 92.62 94 ALA A N 1
ATOM 731 C CA . ALA A 1 94 ? -10.112 -6.476 -9.987 1.00 92.62 94 ALA A CA 1
ATOM 732 C C . ALA A 1 94 ? -9.373 -5.142 -10.167 1.00 92.62 94 ALA A C 1
ATOM 734 O O . ALA A 1 94 ? -8.246 -4.948 -9.717 1.00 92.62 94 ALA A O 1
ATOM 735 N N . ASP A 1 95 ? -10.060 -4.168 -10.768 1.00 92.00 95 ASP A N 1
ATOM 736 C CA . ASP A 1 95 ? -9.661 -2.767 -10.639 1.00 92.00 95 ASP A CA 1
ATOM 737 C C . ASP A 1 95 ? -9.852 -2.328 -9.183 1.00 92.00 95 ASP A C 1
ATOM 739 O O . ASP A 1 95 ? -10.968 -2.356 -8.659 1.00 92.00 95 ASP A O 1
ATOM 743 N N . GLY A 1 96 ? -8.763 -1.923 -8.532 1.00 90.75 96 GLY A N 1
ATOM 744 C CA . GLY A 1 96 ? -8.754 -1.624 -7.104 1.00 90.75 96 GLY A CA 1
ATOM 745 C C . GLY A 1 96 ? -9.731 -0.529 -6.673 1.00 90.75 96 GLY A C 1
ATOM 746 O O . GLY A 1 96 ? -10.389 -0.652 -5.640 1.00 90.75 96 GLY A O 1
ATOM 747 N N . ILE A 1 97 ? -9.883 0.526 -7.482 1.00 91.50 97 ILE A N 1
ATOM 748 C CA . ILE A 1 97 ? -10.795 1.642 -7.192 1.00 91.50 97 ILE A CA 1
ATOM 749 C C . ILE A 1 97 ? -12.243 1.188 -7.315 1.00 91.50 97 ILE A C 1
ATOM 751 O O . ILE A 1 97 ? -13.068 1.495 -6.449 1.00 91.50 97 ILE A O 1
ATOM 755 N N . LYS A 1 98 ? -12.564 0.454 -8.384 1.00 90.88 98 LYS A N 1
ATOM 756 C CA . LYS A 1 98 ? -13.895 -0.121 -8.583 1.00 90.88 98 LYS A CA 1
ATOM 757 C C . LYS A 1 98 ? -14.210 -1.102 -7.469 1.00 90.88 98 LYS A C 1
ATOM 759 O O . LYS A 1 98 ? -15.259 -0.940 -6.866 1.00 90.88 98 LYS A O 1
ATOM 764 N N . TRP A 1 99 ? -13.303 -2.020 -7.135 1.00 91.56 99 TRP A N 1
ATOM 765 C CA . TRP A 1 99 ? -13.488 -3.003 -6.064 1.00 91.56 99 TRP A CA 1
ATOM 766 C C . TRP A 1 99 ? -13.745 -2.347 -4.703 1.00 91.56 99 TRP A C 1
ATOM 768 O O . TRP A 1 99 ? -14.661 -2.741 -3.974 1.00 91.56 99 TRP A O 1
ATOM 778 N N . LEU A 1 100 ? -12.989 -1.293 -4.382 1.00 90.81 100 LEU A N 1
ATOM 779 C CA . LEU A 1 100 ? -13.159 -0.543 -3.139 1.00 90.81 100 LEU A CA 1
ATOM 780 C C . LEU A 1 100 ? -14.535 0.139 -3.062 1.00 90.81 100 LEU A C 1
ATOM 782 O O . LEU A 1 100 ? -15.129 0.203 -1.986 1.00 90.81 100 LEU A O 1
ATOM 786 N N . ARG A 1 101 ? -15.057 0.628 -4.197 1.00 87.81 101 ARG A N 1
ATOM 787 C CA . ARG A 1 101 ? -16.367 1.297 -4.299 1.00 87.81 101 ARG A CA 1
ATOM 788 C C . ARG A 1 101 ? -17.547 0.331 -4.443 1.00 87.81 101 ARG A C 1
ATOM 790 O O . ARG A 1 101 ? -18.635 0.650 -3.976 1.00 87.81 101 ARG A O 1
ATOM 797 N N . SER A 1 102 ? -17.367 -0.797 -5.128 1.00 78.81 102 SER A N 1
ATOM 798 C CA . SER A 1 102 ? -18.450 -1.692 -5.560 1.00 78.81 102 SER A CA 1
ATOM 799 C C . SER A 1 102 ? -18.917 -2.644 -4.473 1.00 78.81 102 SER A C 1
ATOM 801 O O . SER A 1 102 ? -20.054 -3.107 -4.499 1.00 78.81 102 SER A O 1
ATOM 803 N N . THR A 1 103 ? -18.040 -2.991 -3.539 1.00 61.00 103 THR A N 1
ATOM 804 C CA . THR A 1 103 ? -18.342 -4.054 -2.588 1.00 61.00 103 THR A CA 1
ATOM 805 C C . THR A 1 103 ? -19.187 -3.484 -1.447 1.00 61.00 103 THR A C 1
ATOM 807 O O . THR A 1 103 ? -18.675 -2.771 -0.585 1.00 61.00 103 THR A O 1
ATOM 810 N N . ALA A 1 104 ? -20.486 -3.815 -1.423 1.00 49.09 104 ALA A N 1
ATOM 811 C CA . ALA A 1 104 ? -21.418 -3.450 -0.345 1.00 49.09 104 ALA A CA 1
ATOM 812 C C . ALA A 1 104 ? -20.941 -3.907 1.052 1.00 49.09 104 ALA A C 1
ATOM 814 O O . ALA A 1 104 ? -21.349 -3.334 2.055 1.00 49.09 104 ALA A O 1
ATOM 815 N N . GLN A 1 105 ? -20.043 -4.899 1.110 1.00 55.34 105 GLN A N 1
ATOM 816 C CA . GLN A 1 105 ? -19.396 -5.374 2.338 1.00 55.34 105 GLN A CA 1
ATOM 817 C C . GLN A 1 105 ? -18.267 -4.459 2.844 1.00 55.34 105 GLN A C 1
ATOM 819 O O . GLN A 1 105 ? -17.906 -4.555 4.011 1.00 55.34 105 GLN A O 1
ATOM 824 N N . ASN A 1 106 ? -17.718 -3.565 2.009 1.00 63.88 106 ASN A N 1
ATOM 825 C CA . ASN A 1 106 ? -16.503 -2.819 2.351 1.00 63.88 106 ASN A CA 1
ATOM 826 C C . ASN A 1 106 ? -16.759 -1.340 2.662 1.00 63.88 106 ASN A C 1
ATOM 828 O O . ASN A 1 106 ? -15.910 -0.720 3.292 1.00 63.88 106 ASN A O 1
ATOM 832 N N . GLY A 1 107 ? -17.876 -0.739 2.229 1.00 78.56 107 GLY A N 1
ATOM 833 C CA . GLY A 1 107 ? -18.202 0.664 2.548 1.00 78.56 107 GLY A CA 1
ATOM 834 C C . GLY A 1 107 ? -17.099 1.669 2.169 1.00 78.56 107 GLY A C 1
ATOM 835 O O . GLY A 1 107 ? -16.874 2.642 2.884 1.00 78.56 107 GLY A O 1
ATOM 836 N N . GLY A 1 108 ? -16.344 1.412 1.090 1.00 87.25 108 GLY A N 1
ATOM 837 C CA . GLY A 1 108 ? -15.139 2.183 0.748 1.00 87.25 108 GLY A CA 1
ATOM 838 C C . GLY A 1 108 ? -13.903 1.849 1.598 1.00 87.25 108 GLY A C 1
ATOM 839 O O . GLY A 1 108 ? -12.973 2.647 1.670 1.00 87.25 108 GLY A O 1
ATOM 840 N N . GLY A 1 109 ? -13.883 0.703 2.272 1.00 89.56 109 GLY A N 1
ATOM 841 C CA . GLY A 1 109 ? -12.854 0.283 3.226 1.00 89.56 109 GLY A CA 1
ATOM 842 C C . GLY A 1 109 ? -12.967 0.952 4.600 1.00 89.56 109 GLY A C 1
ATOM 843 O O . GLY A 1 109 ? -11.945 1.111 5.261 1.00 89.56 109 GLY A O 1
ATOM 844 N N . GLN A 1 110 ? -14.163 1.394 5.015 1.00 90.38 110 GLN A N 1
ATOM 845 C CA . GLN A 1 110 ? -14.355 2.192 6.237 1.00 90.38 110 GLN A CA 1
ATOM 846 C C . GLN A 1 110 ? -13.817 1.506 7.503 1.00 90.38 110 GLN A C 1
ATOM 848 O O . GLN A 1 110 ? -13.124 2.139 8.298 1.00 90.38 110 GLN A O 1
ATOM 853 N N . ASP A 1 111 ? -14.056 0.203 7.639 1.00 89.19 111 ASP A N 1
ATOM 854 C CA . ASP A 1 111 ? -13.641 -0.593 8.799 1.00 89.19 111 ASP A CA 1
ATOM 855 C C . ASP A 1 111 ? -12.411 -1.463 8.507 1.00 89.19 111 ASP A C 1
ATOM 857 O O . ASP A 1 111 ? -12.221 -2.513 9.117 1.00 89.19 111 ASP A O 1
ATOM 861 N N . MET A 1 112 ? -11.566 -1.050 7.560 1.00 93.38 112 MET A N 1
ATOM 862 C CA . MET A 1 112 ? -10.383 -1.802 7.129 1.00 93.38 112 MET A CA 1
ATOM 863 C C . MET A 1 112 ? -9.139 -0.921 7.129 1.00 93.38 112 MET A C 1
ATOM 865 O O . MET A 1 112 ? -9.245 0.297 7.023 1.00 93.38 112 MET A O 1
ATOM 869 N N . VAL A 1 113 ? -7.955 -1.527 7.206 1.00 96.06 113 VAL A N 1
ATOM 870 C CA . VAL A 1 113 ? -6.677 -0.847 6.945 1.00 96.06 113 VAL A CA 1
ATOM 871 C C . VAL A 1 113 ? -6.322 -1.011 5.478 1.00 96.06 113 VAL A C 1
ATOM 873 O O . VAL A 1 113 ? -6.337 -2.126 4.962 1.00 96.06 113 VAL A O 1
ATOM 876 N N . LEU A 1 114 ? -5.975 0.084 4.811 1.00 97.50 114 LEU A N 1
ATOM 877 C CA . LEU A 1 114 ? -5.467 0.034 3.444 1.00 97.50 114 LEU A CA 1
ATOM 878 C C . LEU A 1 114 ? -3.944 -0.099 3.463 1.00 97.50 114 LEU A C 1
ATOM 880 O O . LEU A 1 114 ? -3.269 0.747 4.040 1.00 97.50 114 LEU A O 1
ATOM 884 N N . LEU A 1 115 ? -3.410 -1.132 2.824 1.00 98.00 115 LEU A N 1
ATOM 885 C CA . LEU A 1 115 ? -1.987 -1.326 2.577 1.00 98.00 115 LEU A CA 1
ATOM 886 C C . LEU A 1 115 ? -1.697 -1.083 1.092 1.00 98.00 115 LEU A C 1
ATOM 888 O O . LEU A 1 115 ? -2.377 -1.625 0.223 1.00 98.00 115 LEU A O 1
ATOM 892 N N . LEU A 1 116 ? -0.678 -0.272 0.816 1.00 96.12 116 LEU A N 1
ATOM 893 C CA . LEU A 1 116 ? -0.151 -0.012 -0.520 1.00 96.12 116 LEU A CA 1
ATOM 894 C C . LEU A 1 116 ? 1.328 -0.343 -0.545 1.00 96.12 116 LEU A C 1
ATOM 896 O O . LEU A 1 116 ? 2.115 0.329 0.116 1.00 96.12 116 LEU A O 1
ATOM 900 N N . VAL A 1 117 ? 1.713 -1.343 -1.327 1.00 93.50 117 VAL A N 1
ATOM 901 C CA . VAL A 1 117 ? 3.117 -1.721 -1.489 1.00 93.50 117 VAL A CA 1
ATOM 902 C C . VAL A 1 117 ? 3.593 -1.278 -2.859 1.00 93.50 117 VAL A C 1
ATOM 904 O O . VAL A 1 117 ? 3.080 -1.749 -3.866 1.00 93.50 117 VAL A O 1
ATOM 907 N N . TYR A 1 118 ? 4.565 -0.362 -2.898 1.00 89.50 118 TYR A N 1
ATOM 908 C CA . TYR A 1 118 ? 5.072 0.234 -4.137 1.00 89.50 118 TYR A CA 1
ATOM 909 C C . TYR A 1 118 ? 3.953 0.718 -5.072 1.00 89.50 118 TYR A C 1
ATOM 911 O O . TYR A 1 118 ? 3.869 0.269 -6.219 1.00 89.50 118 TYR A O 1
ATOM 919 N N . PRO A 1 119 ? 3.072 1.634 -4.622 1.00 89.00 119 PRO A N 1
ATOM 920 C CA . PRO A 1 119 ? 2.104 2.231 -5.529 1.00 89.00 119 PRO A CA 1
ATOM 921 C C . PRO A 1 119 ? 2.812 2.785 -6.770 1.00 89.00 119 PRO A C 1
ATOM 923 O O . PRO A 1 119 ? 3.849 3.446 -6.679 1.00 89.00 119 PRO A O 1
ATOM 926 N N . ILE A 1 120 ? 2.247 2.491 -7.937 1.00 85.56 120 ILE A N 1
ATOM 927 C CA . ILE A 1 120 ? 2.804 2.915 -9.219 1.00 85.56 120 ILE A CA 1
ATOM 928 C C . ILE A 1 120 ? 2.820 4.441 -9.335 1.00 85.56 120 ILE A C 1
ATOM 930 O O . ILE A 1 120 ? 1.888 5.122 -8.907 1.00 85.56 120 ILE A O 1
ATOM 934 N N . VAL A 1 121 ? 3.870 4.968 -9.964 1.00 83.25 121 VAL A N 1
ATOM 935 C CA . VAL A 1 121 ? 3.992 6.405 -10.232 1.00 83.25 121 VAL A CA 1
ATOM 936 C C . VAL A 1 121 ? 3.023 6.846 -11.328 1.00 83.25 121 VAL A C 1
ATOM 938 O O . VAL A 1 121 ? 2.450 7.917 -11.224 1.00 83.25 121 VAL A O 1
ATOM 941 N N . GLY A 1 122 ? 2.776 6.033 -12.359 1.00 80.81 122 GLY A N 1
ATOM 942 C CA . GLY A 1 122 ? 1.982 6.468 -13.517 1.00 80.81 122 GLY A CA 1
ATOM 943 C C . GLY A 1 122 ? 2.630 7.645 -14.267 1.00 80.81 122 GLY A C 1
ATOM 944 O O . GLY A 1 122 ? 3.764 8.029 -13.982 1.00 80.81 122 GLY A O 1
ATOM 945 N N . GLY A 1 123 ? 1.923 8.223 -15.237 1.00 78.12 123 GLY A N 1
ATOM 946 C CA . GLY A 1 123 ? 2.423 9.353 -16.032 1.00 78.12 123 GLY A CA 1
ATOM 947 C C . GLY A 1 123 ? 2.837 8.972 -17.454 1.00 78.12 123 GLY A C 1
ATOM 948 O O . GLY A 1 123 ? 3.121 7.801 -17.742 1.00 78.12 123 GLY A O 1
ATOM 949 N N . ASP A 1 124 ? 2.911 9.987 -18.319 1.00 63.41 124 ASP A N 1
ATOM 950 C CA . ASP A 1 124 ? 3.431 9.874 -19.681 1.00 63.41 124 ASP A CA 1
ATOM 951 C C . ASP A 1 124 ? 4.893 9.400 -19.633 1.00 63.41 124 ASP A C 1
ATOM 953 O O . ASP A 1 124 ? 5.758 10.037 -19.028 1.00 63.41 124 ASP A O 1
ATOM 957 N N . GLY A 1 125 ? 5.162 8.231 -20.221 1.00 62.03 125 GLY A N 1
ATOM 958 C CA . GLY A 1 125 ? 6.479 7.583 -20.199 1.00 62.03 125 GLY A CA 1
ATOM 959 C C . GLY A 1 125 ? 6.699 6.563 -19.073 1.00 62.03 125 GLY A C 1
ATOM 960 O O . GLY A 1 125 ? 7.757 5.937 -19.033 1.00 62.03 125 GLY A O 1
ATOM 961 N N . SER A 1 126 ? 5.727 6.341 -18.181 1.00 66.25 126 SER A N 1
ATOM 962 C CA . SER A 1 126 ? 5.751 5.186 -17.272 1.00 66.25 126 SER A CA 1
ATOM 963 C C . SER A 1 126 ? 5.153 3.947 -17.950 1.00 66.25 126 SER A C 1
ATOM 965 O O . SER A 1 126 ? 4.221 4.061 -18.745 1.00 66.25 126 SER A O 1
ATOM 967 N N . ALA A 1 127 ? 5.623 2.748 -17.588 1.00 61.56 127 ALA A N 1
ATOM 968 C CA . ALA A 1 127 ? 5.054 1.490 -18.092 1.00 61.56 127 ALA A CA 1
ATOM 969 C C . ALA A 1 127 ? 3.556 1.317 -17.756 1.00 61.56 127 ALA A C 1
ATOM 971 O O . ALA A 1 127 ? 2.867 0.539 -18.406 1.00 61.56 127 ALA A O 1
ATOM 972 N N . ALA A 1 128 ? 3.051 2.047 -16.755 1.00 63.72 128 ALA A N 1
ATOM 973 C CA . ALA A 1 128 ? 1.649 2.029 -16.349 1.00 63.72 128 ALA A CA 1
ATOM 974 C C . ALA A 1 128 ? 0.780 3.090 -17.061 1.00 63.72 128 ALA A C 1
ATOM 976 O O . ALA A 1 128 ? -0.445 3.042 -16.952 1.00 63.72 128 ALA A O 1
ATOM 977 N N . GLY A 1 129 ? 1.392 4.046 -17.774 1.00 75.25 129 GLY A N 1
ATOM 978 C CA . GLY A 1 129 ? 0.705 5.171 -18.413 1.00 75.25 129 GLY A CA 1
ATOM 979 C C . GLY A 1 129 ? -0.095 6.058 -17.444 1.00 75.25 129 GLY A C 1
ATOM 980 O O . GLY A 1 129 ? 0.093 6.046 -16.225 1.00 75.25 129 GLY A O 1
ATOM 981 N N . GLY A 1 130 ? -1.015 6.854 -17.994 1.00 82.56 130 GLY A N 1
ATOM 982 C CA . GLY A 1 130 ? -1.947 7.682 -17.220 1.00 82.56 130 GLY A CA 1
ATOM 983 C C . GLY A 1 130 ? -1.327 8.958 -16.642 1.00 82.56 130 GLY A C 1
ATOM 984 O O . GLY A 1 130 ? -0.325 9.453 -17.137 1.00 82.56 130 GLY A O 1
ATOM 985 N N . LYS A 1 131 ? -1.944 9.519 -15.594 1.00 86.75 131 LYS A N 1
ATOM 986 C CA . LYS A 1 131 ? -1.427 10.706 -14.888 1.00 86.75 131 LYS A CA 1
ATOM 987 C C . LYS A 1 131 ? -0.474 10.295 -13.772 1.00 86.75 131 LYS A C 1
ATOM 989 O O . LYS A 1 131 ? -0.723 9.294 -13.101 1.00 86.75 131 LYS A O 1
ATOM 994 N N . GLU A 1 132 ? 0.547 11.109 -13.523 1.00 89.69 132 GLU A N 1
ATOM 995 C CA . GLU A 1 132 ? 1.444 10.917 -12.381 1.00 89.69 132 GLU A CA 1
ATOM 996 C C . GLU A 1 132 ? 0.659 10.897 -11.052 1.00 89.69 132 GLU A C 1
ATOM 998 O O . GLU A 1 132 ? -0.197 11.747 -10.775 1.00 89.69 132 GLU A O 1
ATOM 1003 N N . GLY A 1 133 ? 0.914 9.875 -10.244 1.00 90.00 133 GLY A N 1
ATOM 1004 C CA . GLY A 1 133 ? 0.209 9.530 -9.021 1.00 90.00 133 GLY A CA 1
ATOM 1005 C C . GLY A 1 133 ? -1.267 9.208 -9.203 1.00 90.00 133 GLY A C 1
ATOM 1006 O O . GLY A 1 133 ? -1.999 9.201 -8.216 1.00 90.00 133 GLY A O 1
ATOM 1007 N N . GLY A 1 134 ? -1.741 8.971 -10.430 1.00 91.75 134 GLY A N 1
ATOM 1008 C CA . GLY A 1 134 ? -3.166 8.833 -10.735 1.00 91.75 134 GLY A CA 1
ATOM 1009 C C . GLY A 1 134 ? -3.850 7.754 -9.898 1.00 91.75 134 GLY A C 1
ATOM 1010 O O . GLY A 1 134 ? -4.900 8.007 -9.310 1.00 91.75 134 GLY A O 1
ATOM 1011 N N . PHE A 1 135 ? -3.214 6.587 -9.769 1.00 90.88 135 PHE A N 1
ATOM 1012 C CA . PHE A 1 135 ? -3.719 5.499 -8.936 1.00 90.88 135 PHE A CA 1
ATOM 1013 C C . PHE A 1 135 ? -3.832 5.909 -7.461 1.00 90.88 135 PHE A C 1
ATOM 1015 O O . PHE A 1 135 ? -4.921 5.859 -6.890 1.00 90.88 135 PHE A O 1
ATOM 1022 N N . THR A 1 136 ? -2.736 6.387 -6.866 1.00 94.12 136 THR A N 1
ATOM 1023 C CA . THR A 1 136 ? -2.690 6.825 -5.462 1.00 94.12 136 THR A CA 1
ATOM 1024 C C . THR A 1 136 ? -3.717 7.921 -5.178 1.00 94.12 136 THR A C 1
ATOM 1026 O O . THR A 1 136 ? -4.453 7.847 -4.194 1.00 94.12 136 THR A O 1
ATOM 1029 N N . ARG A 1 137 ? -3.826 8.926 -6.055 1.00 95.56 137 ARG A N 1
ATOM 1030 C CA . ARG A 1 137 ? -4.761 10.053 -5.910 1.00 95.56 137 ARG A CA 1
ATOM 1031 C C . ARG A 1 137 ? -6.215 9.591 -5.924 1.00 95.56 137 ARG A C 1
ATOM 1033 O O . ARG A 1 137 ? -6.995 10.002 -5.067 1.00 95.56 137 ARG A O 1
ATOM 1040 N N . GLU A 1 138 ? -6.592 8.738 -6.872 1.00 94.19 138 GLU A N 1
ATOM 1041 C CA . GLU A 1 138 ? -7.965 8.229 -6.958 1.00 94.19 138 GLU A CA 1
ATOM 1042 C C . GLU A 1 138 ? -8.299 7.260 -5.823 1.00 94.19 138 GLU A C 1
ATOM 1044 O O . GLU A 1 138 ? -9.431 7.257 -5.327 1.00 94.19 138 GLU A O 1
ATOM 1049 N N . LEU A 1 139 ? -7.314 6.493 -5.355 1.00 94.50 139 LEU A N 1
ATOM 1050 C CA . LEU A 1 139 ? -7.484 5.586 -4.228 1.00 94.50 139 LEU A CA 1
ATOM 1051 C C . LEU A 1 139 ? -7.721 6.343 -2.926 1.00 94.50 139 LEU A C 1
ATOM 1053 O O . LEU A 1 139 ? -8.678 6.032 -2.219 1.00 94.50 139 LEU A O 1
ATOM 1057 N N . MET A 1 140 ? -6.935 7.387 -2.656 1.00 95.25 140 MET A N 1
ATOM 1058 C CA . MET A 1 140 ? -7.140 8.263 -1.498 1.00 95.25 140 MET A CA 1
ATOM 1059 C C . MET A 1 140 ? -8.549 8.872 -1.481 1.00 95.25 140 MET A C 1
ATOM 1061 O O . MET A 1 140 ? -9.212 8.876 -0.446 1.00 95.25 140 MET A O 1
ATOM 1065 N N . LYS A 1 141 ? -9.059 9.313 -2.639 1.00 94.88 141 LYS A N 1
ATOM 1066 C CA . LYS A 1 141 ? -10.432 9.838 -2.767 1.00 94.88 141 LYS A CA 1
ATOM 1067 C C . LYS A 1 141 ? -11.508 8.771 -2.582 1.00 94.88 141 LYS A C 1
ATOM 1069 O O . LYS A 1 141 ? -12.620 9.094 -2.157 1.00 94.88 141 LYS A O 1
ATOM 1074 N N . ALA A 1 142 ? -11.238 7.525 -2.962 1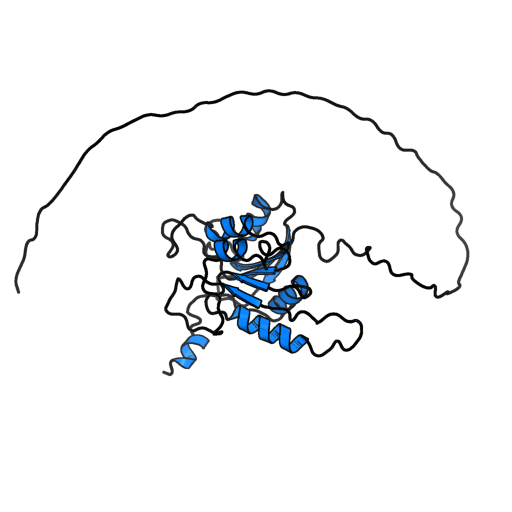.00 94.19 142 ALA A N 1
ATOM 1075 C CA . ALA A 1 142 ? -12.190 6.420 -2.860 1.00 94.19 142 ALA A CA 1
ATOM 1076 C C . ALA A 1 142 ? -12.234 5.813 -1.451 1.00 94.19 142 ALA A C 1
ATOM 1078 O O . ALA A 1 142 ? -13.299 5.383 -1.010 1.00 94.19 142 ALA A O 1
ATOM 1079 N N . TYR A 1 143 ? -11.108 5.815 -0.742 1.00 95.19 143 TYR A N 1
ATOM 1080 C CA . TYR A 1 143 ? -10.979 5.200 0.568 1.00 95.19 143 TYR A CA 1
ATOM 1081 C C . TYR A 1 143 ? -11.742 5.969 1.655 1.00 95.19 143 TYR A C 1
ATOM 1083 O O . TYR A 1 143 ? -11.781 7.203 1.704 1.00 95.19 143 TYR A O 1
ATOM 1091 N N . ARG A 1 144 ? -12.430 5.226 2.519 1.00 93.88 144 ARG A N 1
ATOM 1092 C CA . ARG A 1 144 ? -13.293 5.743 3.590 1.00 93.88 144 ARG A CA 1
ATOM 1093 C C . ARG A 1 144 ? -12.805 5.369 4.979 1.00 93.88 144 ARG A C 1
ATOM 1095 O O . ARG A 1 144 ? -13.279 5.973 5.937 1.00 93.88 144 ARG A O 1
ATOM 1102 N N . GLY A 1 145 ? -11.838 4.464 5.095 1.00 93.44 145 GLY A N 1
ATOM 1103 C CA . GLY A 1 145 ? -11.246 4.128 6.383 1.00 93.44 145 GLY A CA 1
ATOM 1104 C C . GLY A 1 145 ? -10.372 5.241 6.946 1.00 93.44 145 GLY A C 1
ATOM 1105 O O . GLY A 1 145 ? -10.318 6.362 6.431 1.00 93.44 145 GLY A O 1
ATOM 1106 N N . ASP A 1 146 ? -9.720 4.948 8.060 1.00 95.56 146 ASP A N 1
ATOM 1107 C CA . ASP A 1 146 ? -8.985 5.933 8.853 1.00 95.56 146 ASP A CA 1
ATOM 1108 C C . ASP A 1 146 ? -7.477 5.679 8.909 1.00 95.56 146 ASP A C 1
ATOM 1110 O O . ASP A 1 146 ? -6.763 6.487 9.496 1.00 95.56 146 ASP A O 1
ATOM 1114 N N . THR A 1 147 ? -7.000 4.577 8.324 1.00 97.50 147 THR A N 1
ATOM 1115 C CA . THR A 1 147 ? -5.631 4.086 8.483 1.00 97.50 147 THR A CA 1
ATOM 1116 C C . THR A 1 147 ? -5.093 3.591 7.148 1.00 97.50 147 THR A C 1
ATOM 1118 O O . THR A 1 147 ? -5.616 2.635 6.576 1.00 97.50 147 THR A O 1
ATOM 1121 N N . ILE A 1 148 ? -4.012 4.205 6.677 1.00 97.75 148 ILE A N 1
ATOM 1122 C CA . ILE A 1 148 ? -3.324 3.803 5.449 1.00 97.75 148 ILE A CA 1
ATOM 1123 C C . ILE A 1 148 ? -1.877 3.494 5.788 1.00 97.75 148 ILE A C 1
ATOM 1125 O O . ILE A 1 148 ? -1.184 4.302 6.403 1.00 97.75 148 ILE A O 1
ATOM 1129 N N . ALA A 1 149 ? -1.425 2.328 5.363 1.00 98.12 149 ALA A N 1
ATOM 1130 C CA . ALA A 1 149 ? -0.041 1.921 5.358 1.00 98.12 149 ALA A CA 1
ATOM 1131 C C . ALA A 1 149 ? 0.493 1.992 3.927 1.00 98.12 149 ALA A C 1
ATOM 1133 O O . ALA A 1 149 ? -0.100 1.421 3.014 1.00 98.12 149 ALA A O 1
ATOM 1134 N N . VAL A 1 150 ? 1.614 2.673 3.729 1.00 97.56 150 VAL A N 1
ATOM 1135 C CA . VAL A 1 150 ? 2.302 2.738 2.439 1.00 97.56 150 VAL A CA 1
ATOM 1136 C C . VAL A 1 150 ? 3.718 2.236 2.613 1.00 97.56 150 VAL A C 1
ATOM 1138 O O . VAL A 1 150 ? 4.433 2.687 3.500 1.00 97.56 150 VAL A O 1
ATOM 1141 N N . VAL A 1 151 ? 4.119 1.312 1.760 1.00 95.50 151 VAL A N 1
ATOM 1142 C CA . VAL A 1 151 ? 5.475 0.795 1.669 1.00 95.50 151 VAL A CA 1
ATOM 1143 C C . VAL A 1 151 ? 6.099 1.352 0.399 1.00 95.50 151 VAL A C 1
ATOM 1145 O O . VAL A 1 151 ? 5.560 1.151 -0.692 1.00 95.50 151 VAL A O 1
ATOM 1148 N N . GLY A 1 152 ? 7.203 2.074 0.544 1.00 92.31 152 GLY A N 1
ATOM 1149 C CA . GLY A 1 152 ? 7.826 2.775 -0.568 1.00 92.31 152 GLY A CA 1
ATOM 1150 C C . GLY A 1 152 ? 9.085 3.540 -0.201 1.00 92.31 152 GLY A C 1
ATOM 1151 O O . GLY A 1 152 ? 9.490 3.604 0.964 1.00 92.31 152 GLY A O 1
ATOM 1152 N N . THR A 1 153 ? 9.673 4.153 -1.223 1.00 91.31 153 THR A N 1
ATOM 1153 C CA . THR A 1 153 ? 10.943 4.871 -1.118 1.00 91.31 153 THR A CA 1
ATOM 1154 C C . THR A 1 153 ? 10.796 6.102 -0.239 1.00 91.31 153 THR A C 1
ATOM 1156 O O . THR A 1 153 ? 9.881 6.902 -0.451 1.00 91.31 153 THR A O 1
ATOM 1159 N N . GLN A 1 154 ? 11.723 6.298 0.697 1.00 91.50 154 GLN A N 1
ATOM 1160 C CA . GLN A 1 154 ? 11.736 7.455 1.596 1.00 91.50 154 GLN A CA 1
ATOM 1161 C C . GLN A 1 154 ? 12.704 8.567 1.165 1.00 91.50 154 GLN A C 1
ATOM 1163 O O . GLN A 1 154 ? 12.660 9.655 1.726 1.00 91.50 154 GLN A O 1
ATOM 1168 N N . ASN A 1 155 ? 13.550 8.327 0.158 1.00 89.81 155 ASN A N 1
ATOM 1169 C CA . ASN A 1 155 ? 14.616 9.246 -0.264 1.00 89.81 155 ASN A CA 1
ATOM 1170 C C . ASN A 1 155 ? 14.300 10.093 -1.513 1.00 89.81 155 ASN A C 1
ATOM 1172 O O . ASN A 1 155 ? 15.213 10.669 -2.103 1.00 89.81 155 ASN A O 1
ATOM 1176 N N . GLY A 1 156 ? 13.038 10.152 -1.949 1.00 86.62 156 GLY A N 1
ATOM 1177 C CA . GLY A 1 156 ? 12.619 11.010 -3.068 1.00 86.62 156 GLY A CA 1
ATOM 1178 C C . GLY A 1 156 ? 13.166 10.598 -4.441 1.00 86.62 156 GLY A C 1
ATOM 1179 O O . GLY A 1 156 ? 13.212 11.411 -5.357 1.00 86.62 156 GLY A O 1
ATOM 1180 N N . ASN A 1 157 ? 13.578 9.340 -4.619 1.00 86.88 157 ASN A N 1
ATOM 1181 C CA . ASN A 1 157 ? 14.121 8.843 -5.891 1.00 86.88 157 ASN A CA 1
ATOM 1182 C C . ASN A 1 157 ? 13.073 8.675 -7.019 1.00 86.88 157 ASN A C 1
ATOM 1184 O O . ASN A 1 157 ? 13.428 8.250 -8.120 1.00 86.88 157 ASN A O 1
ATOM 1188 N N . GLY A 1 158 ? 11.797 8.965 -6.743 1.00 86.88 158 GLY A N 1
ATOM 1189 C CA . GLY A 1 158 ? 10.714 8.967 -7.723 1.00 86.88 158 GLY A CA 1
ATOM 1190 C C . GLY A 1 158 ? 10.211 7.589 -8.160 1.00 86.88 158 GLY A C 1
ATOM 1191 O O . GLY A 1 158 ? 9.613 7.488 -9.228 1.00 86.88 158 GLY A O 1
ATOM 1192 N N . TYR A 1 159 ? 10.469 6.518 -7.397 1.00 84.19 159 TYR A N 1
ATOM 1193 C CA . TYR A 1 159 ? 10.022 5.158 -7.746 1.00 84.19 159 TYR A CA 1
ATOM 1194 C C . TYR A 1 159 ? 8.677 4.753 -7.137 1.00 84.19 159 TYR A C 1
ATOM 1196 O O . TYR A 1 159 ? 8.120 3.735 -7.553 1.00 84.19 159 TYR A O 1
ATOM 1204 N N . THR A 1 160 ? 8.154 5.494 -6.159 1.00 86.06 160 THR A N 1
ATOM 1205 C CA . THR A 1 160 ? 6.924 5.112 -5.460 1.00 86.06 160 THR A CA 1
ATOM 1206 C C . THR A 1 160 ? 5.906 6.240 -5.432 1.00 86.06 160 THR A C 1
ATOM 1208 O O . THR A 1 160 ? 6.136 7.283 -4.830 1.00 86.06 160 THR A O 1
ATOM 1211 N N . GLY A 1 161 ? 4.744 5.993 -6.035 1.00 86.12 161 GLY A N 1
ATOM 1212 C CA . GLY A 1 161 ? 3.564 6.857 -6.026 1.00 86.12 161 GLY A CA 1
ATOM 1213 C C . GLY A 1 161 ? 3.703 8.128 -6.859 1.00 86.12 161 GLY A C 1
ATOM 1214 O O . GLY A 1 161 ? 2.804 8.434 -7.635 1.00 86.12 161 GLY A O 1
ATOM 1215 N N . PHE A 1 162 ? 4.814 8.847 -6.733 1.00 92.31 162 PHE A N 1
ATOM 1216 C CA . PHE A 1 162 ? 5.068 10.131 -7.381 1.00 92.31 162 PHE A CA 1
ATOM 1217 C C . PHE A 1 162 ? 6.533 10.222 -7.813 1.00 92.31 162 PHE A C 1
ATOM 1219 O O . PHE A 1 162 ? 7.405 9.564 -7.242 1.00 92.31 162 PHE A O 1
ATOM 1226 N N . LYS A 1 163 ? 6.807 11.021 -8.845 1.00 91.19 163 LYS A N 1
ATOM 1227 C CA . LYS A 1 163 ? 8.151 11.193 -9.407 1.00 91.19 163 LYS A CA 1
ATOM 1228 C C . LYS A 1 163 ? 8.946 12.253 -8.652 1.00 91.19 163 LYS A C 1
ATOM 1230 O O . LYS A 1 163 ? 10.159 12.123 -8.526 1.00 91.19 163 LYS A O 1
ATOM 1235 N N . THR A 1 164 ? 8.273 13.312 -8.203 1.00 91.19 164 THR A N 1
ATOM 1236 C CA . THR A 1 164 ? 8.922 14.527 -7.679 1.00 91.19 164 THR A CA 1
ATOM 1237 C C . THR A 1 164 ? 8.675 14.795 -6.199 1.00 91.19 164 THR A C 1
ATOM 1239 O O . THR A 1 164 ? 9.157 15.801 -5.692 1.00 91.19 164 THR A O 1
ATOM 1242 N N . GLU A 1 165 ? 7.900 13.953 -5.520 1.00 93.12 165 GLU A N 1
ATOM 1243 C CA . GLU A 1 165 ? 7.612 14.079 -4.088 1.00 93.12 165 GLU A CA 1
ATOM 1244 C C . GLU A 1 165 ? 7.558 12.695 -3.440 1.00 93.12 165 GLU A C 1
ATOM 1246 O O . GLU A 1 165 ? 7.289 11.689 -4.104 1.00 93.12 165 GLU A O 1
ATOM 1251 N N . THR A 1 166 ? 7.820 12.627 -2.141 1.00 94.06 166 THR A N 1
ATOM 1252 C CA . THR A 1 166 ? 7.620 11.403 -1.357 1.00 94.06 166 THR A CA 1
ATOM 1253 C C . THR A 1 166 ? 6.160 11.259 -0.922 1.00 94.06 166 THR A C 1
ATOM 1255 O O . THR A 1 166 ? 5.363 12.201 -0.951 1.00 94.06 166 THR A O 1
ATOM 1258 N N . MET A 1 167 ? 5.779 10.059 -0.469 1.00 94.69 167 MET A N 1
ATOM 1259 C CA . MET A 1 167 ? 4.415 9.825 0.017 1.00 94.69 167 MET A CA 1
ATOM 1260 C C . MET A 1 167 ? 4.075 10.690 1.240 1.00 94.69 167 MET A C 1
ATOM 1262 O O . MET A 1 167 ? 2.934 11.126 1.383 1.00 94.69 167 MET A O 1
ATOM 1266 N N . ASP A 1 168 ? 5.027 10.938 2.140 1.00 95.19 168 ASP A N 1
ATOM 1267 C CA . ASP A 1 168 ? 4.780 11.762 3.323 1.00 95.19 168 ASP A CA 1
ATOM 1268 C C . ASP A 1 168 ? 4.668 13.255 3.001 1.00 95.19 168 ASP A C 1
ATOM 1270 O O . ASP A 1 168 ? 3.800 13.911 3.577 1.00 95.19 168 ASP A O 1
ATOM 1274 N N . GLU A 1 169 ? 5.441 13.765 2.040 1.00 96.44 169 GLU A N 1
ATOM 1275 C CA . GLU A 1 169 ? 5.271 15.118 1.492 1.00 96.44 169 GLU A CA 1
ATOM 1276 C C . GLU A 1 169 ? 3.888 15.290 0.853 1.00 96.44 169 GLU A C 1
ATOM 1278 O O . GLU A 1 169 ? 3.160 16.230 1.188 1.00 96.44 169 GLU A O 1
ATOM 1283 N N . TYR A 1 170 ? 3.481 14.341 0.004 1.00 96.69 170 TYR A N 1
ATOM 1284 C CA . TYR A 1 170 ? 2.159 14.330 -0.622 1.00 96.69 170 TYR A CA 1
ATOM 1285 C C . TYR A 1 170 ? 1.032 14.322 0.422 1.00 96.69 170 TYR A C 1
ATOM 1287 O O . TYR A 1 170 ? 0.101 15.128 0.351 1.00 96.69 170 TYR A O 1
ATOM 1295 N N . MET A 1 171 ? 1.110 13.438 1.422 1.00 97.56 171 MET A N 1
ATOM 1296 C CA . MET A 1 171 ? 0.089 13.325 2.470 1.00 97.56 171 MET A CA 1
ATOM 1297 C C . MET A 1 171 ? -0.012 14.589 3.327 1.00 97.56 171 MET A C 1
ATOM 1299 O O . MET A 1 171 ? -1.120 15.032 3.634 1.00 97.56 171 MET A O 1
ATOM 1303 N N . GLU A 1 172 ? 1.121 15.186 3.695 1.00 96.88 172 GLU A N 1
ATOM 1304 C CA . GLU A 1 172 ? 1.165 16.427 4.476 1.00 96.88 172 GLU A CA 1
ATOM 1305 C C . GLU A 1 172 ? 0.585 17.610 3.690 1.00 96.88 172 GLU A C 1
ATOM 1307 O O . GLU A 1 172 ? -0.157 18.426 4.240 1.00 96.88 172 GLU A O 1
ATOM 1312 N N . ARG A 1 173 ? 0.893 17.700 2.394 1.00 97.44 173 ARG A N 1
ATOM 1313 C CA . ARG A 1 173 ? 0.456 18.801 1.531 1.00 97.44 173 ARG A CA 1
ATOM 1314 C C . ARG A 1 173 ? -1.027 18.718 1.175 1.00 97.44 173 ARG A C 1
ATOM 1316 O O . ARG A 1 173 ? -1.709 19.739 1.194 1.00 97.44 173 ARG A O 1
ATOM 1323 N N . GLU A 1 174 ? -1.521 17.526 0.852 1.00 97.75 174 GLU A N 1
ATOM 1324 C CA . GLU A 1 174 ? -2.855 17.339 0.262 1.00 97.75 174 GLU A CA 1
ATOM 1325 C C . GLU A 1 174 ? -3.912 16.936 1.297 1.00 97.75 174 GLU A C 1
ATOM 1327 O O . GLU A 1 174 ? -5.057 17.372 1.219 1.00 97.75 174 GLU A O 1
ATOM 1332 N N . TRP A 1 175 ? -3.545 16.125 2.294 1.00 97.50 175 TRP A N 1
ATOM 1333 C CA . TRP A 1 175 ? -4.519 15.422 3.142 1.00 97.50 175 TRP A CA 1
ATOM 1334 C C . TRP A 1 175 ? -4.511 15.857 4.608 1.00 97.50 175 TRP A C 1
ATOM 1336 O O . TRP A 1 175 ? -5.427 15.510 5.361 1.00 97.50 175 TRP A O 1
ATOM 1346 N N . LYS A 1 176 ? -3.545 16.684 5.023 1.00 96.25 176 LYS A N 1
ATOM 1347 C CA . LYS A 1 176 ? -3.489 17.247 6.381 1.00 96.25 176 LYS A CA 1
ATOM 1348 C C . LYS A 1 176 ? -4.753 18.016 6.761 1.00 96.25 176 LYS A C 1
ATOM 1350 O O . LYS A 1 176 ? -5.213 17.914 7.898 1.00 96.25 176 LYS A O 1
ATOM 1355 N N . GLY A 1 177 ? -5.333 18.762 5.817 1.00 95.88 177 GLY A N 1
ATOM 1356 C CA . GLY A 1 177 ? -6.579 19.511 6.030 1.00 95.88 177 GLY A CA 1
ATOM 1357 C C . GLY A 1 177 ? -7.773 18.621 6.396 1.00 95.88 177 GLY A C 1
ATOM 1358 O O . GLY A 1 177 ? -8.677 19.066 7.097 1.00 95.88 177 GLY A O 1
ATOM 1359 N N . GLU A 1 178 ? -7.737 17.348 5.998 1.00 95.06 178 GLU A N 1
ATOM 1360 C CA . GLU A 1 178 ? -8.744 16.331 6.326 1.00 95.06 178 GLU A CA 1
ATOM 1361 C C . GLU A 1 178 ? -8.380 15.496 7.569 1.00 95.06 178 GLU A C 1
ATOM 1363 O O . GLU A 1 178 ? -9.024 14.493 7.881 1.00 95.06 178 GLU A O 1
ATOM 1368 N N . GLY A 1 179 ? -7.344 15.907 8.305 1.00 95.56 179 GLY A N 1
ATOM 1369 C CA . GLY A 1 179 ? -6.935 15.299 9.569 1.00 95.56 179 GLY A CA 1
ATOM 1370 C C . GLY A 1 179 ? -6.007 14.092 9.441 1.00 95.56 179 GLY A C 1
ATOM 1371 O O . GLY A 1 179 ? -5.699 13.474 10.465 1.00 95.56 179 GLY A O 1
ATOM 1372 N N . TRP A 1 180 ? -5.546 13.757 8.231 1.00 97.31 180 TRP A N 1
ATOM 1373 C CA . TRP A 1 180 ? -4.505 12.751 8.037 1.00 97.31 180 TRP A CA 1
ATOM 1374 C C . TRP A 1 180 ? -3.167 13.245 8.580 1.00 97.31 180 TRP A C 1
ATOM 1376 O O . TRP A 1 180 ? -2.779 14.393 8.377 1.00 97.31 180 TRP A O 1
ATOM 1386 N N . ARG A 1 181 ? -2.442 12.361 9.259 1.00 96.81 181 ARG A N 1
ATOM 1387 C CA . ARG A 1 181 ? -1.075 12.614 9.722 1.00 96.81 181 ARG A CA 1
ATOM 1388 C C . ARG A 1 181 ? -0.259 11.334 9.680 1.00 96.81 181 ARG A C 1
ATOM 1390 O O . ARG A 1 181 ? -0.794 10.256 9.943 1.00 96.81 181 ARG A O 1
ATOM 1397 N N . LYS A 1 182 ? 1.039 11.461 9.414 1.00 97.50 182 LYS A N 1
ATOM 1398 C CA . LYS A 1 182 ? 1.997 10.368 9.601 1.00 97.50 182 LYS A CA 1
ATOM 1399 C C . LYS A 1 182 ? 2.108 10.069 11.097 1.00 97.50 182 LYS A C 1
ATOM 1401 O O . LYS A 1 182 ? 2.390 10.969 11.884 1.00 97.50 182 LYS A O 1
ATOM 1406 N N . VAL A 1 183 ? 1.850 8.827 11.490 1.00 97.12 183 VAL A N 1
ATOM 1407 C CA . VAL A 1 183 ? 1.928 8.378 12.892 1.00 97.12 183 VAL A CA 1
ATOM 1408 C C . VAL A 1 183 ? 3.142 7.496 13.145 1.00 97.12 183 VAL A C 1
ATOM 1410 O O . VAL A 1 183 ? 3.682 7.519 14.245 1.00 97.12 183 VAL A O 1
ATOM 1413 N N . VAL A 1 184 ? 3.587 6.746 12.135 1.00 96.62 184 VAL A N 1
ATOM 1414 C CA . VAL A 1 184 ? 4.775 5.890 12.211 1.00 96.62 184 VAL A CA 1
ATOM 1415 C C . VAL A 1 184 ? 5.508 5.905 10.875 1.00 96.62 184 VAL A C 1
ATOM 1417 O O . VAL A 1 184 ? 4.886 5.967 9.814 1.00 96.62 184 VAL A O 1
ATOM 1420 N N . GLN A 1 185 ? 6.833 5.818 10.951 1.00 96.94 185 GLN A N 1
ATOM 1421 C CA . GLN A 1 185 ? 7.719 5.486 9.845 1.00 96.94 185 GLN A CA 1
ATOM 1422 C C . GLN A 1 185 ? 8.701 4.422 10.339 1.00 96.94 185 GLN A C 1
ATOM 1424 O O . GLN A 1 185 ? 9.326 4.600 11.384 1.00 96.94 185 GLN A O 1
ATOM 1429 N N . CYS A 1 186 ? 8.800 3.307 9.624 1.00 95.88 186 CYS A N 1
ATOM 1430 C CA . CYS A 1 186 ? 9.664 2.185 9.970 1.00 95.88 186 CYS A CA 1
ATOM 1431 C C . CYS A 1 186 ? 10.539 1.847 8.757 1.00 95.88 186 CYS A C 1
ATOM 1433 O O . CYS A 1 186 ? 9.978 1.524 7.709 1.00 95.88 186 CYS A O 1
ATOM 1435 N N . PRO A 1 187 ? 11.877 1.936 8.858 1.00 93.81 187 PRO A N 1
ATOM 1436 C CA . PRO A 1 187 ? 12.754 1.561 7.757 1.00 93.81 187 PRO A CA 1
ATOM 1437 C C . PRO A 1 187 ? 12.606 0.069 7.447 1.00 93.81 187 PRO A C 1
ATOM 1439 O O . PRO A 1 187 ? 12.445 -0.753 8.353 1.00 93.81 187 PRO A O 1
ATOM 1442 N N . LEU A 1 188 ? 12.672 -0.279 6.165 1.00 91.88 188 LEU A N 1
ATOM 1443 C CA . LEU A 1 188 ? 12.537 -1.650 5.687 1.00 91.88 188 LEU A CA 1
ATOM 1444 C C . LEU A 1 188 ? 13.844 -2.156 5.070 1.00 91.88 188 LEU A C 1
ATOM 1446 O O . LEU A 1 188 ? 14.597 -1.380 4.469 1.00 91.88 188 LEU A O 1
ATOM 1450 N N . PRO A 1 189 ? 14.103 -3.474 5.155 1.00 85.75 189 PRO A N 1
ATOM 1451 C CA . PRO A 1 189 ? 15.130 -4.106 4.343 1.00 85.75 189 PRO A CA 1
ATOM 1452 C C . PRO A 1 189 ? 14.901 -3.774 2.865 1.00 85.75 189 PRO A C 1
ATOM 1454 O O . PRO A 1 189 ? 13.827 -4.025 2.315 1.00 85.75 189 PRO A O 1
ATOM 1457 N N . SER A 1 190 ? 15.914 -3.189 2.230 1.00 77.38 190 SER A N 1
ATOM 1458 C CA . SER A 1 190 ? 15.835 -2.724 0.849 1.00 77.38 190 SER A CA 1
ATOM 1459 C C . SER A 1 190 ? 17.161 -2.874 0.120 1.00 77.38 190 SER A C 1
ATOM 1461 O O . SER A 1 190 ? 18.224 -3.010 0.730 1.00 77.38 190 SER A O 1
ATOM 1463 N N . PHE A 1 191 ? 17.093 -2.860 -1.212 1.00 75.38 191 PHE A N 1
ATOM 1464 C CA . PHE A 1 191 ? 18.288 -2.776 -2.041 1.00 75.38 191 PHE A CA 1
ATOM 1465 C C . PHE A 1 191 ? 19.044 -1.473 -1.764 1.00 75.38 191 PHE A C 1
ATOM 1467 O O . PHE A 1 191 ? 18.447 -0.431 -1.482 1.00 75.38 191 PHE A O 1
ATOM 1474 N N . ALA A 1 192 ? 20.370 -1.524 -1.888 1.00 71.62 192 ALA A N 1
ATOM 1475 C CA . ALA A 1 192 ? 21.209 -0.346 -1.720 1.00 71.62 192 ALA A CA 1
ATOM 1476 C C . ALA A 1 192 ? 20.717 0.814 -2.609 1.00 71.62 192 ALA A C 1
ATOM 1478 O O . ALA A 1 192 ? 20.471 0.636 -3.802 1.00 71.62 192 ALA A O 1
ATOM 1479 N N . GLY A 1 193 ? 20.554 1.997 -2.012 1.00 72.19 193 GLY A N 1
ATOM 1480 C CA . GLY A 1 193 ? 20.104 3.215 -2.698 1.00 72.19 193 GLY A CA 1
ATOM 1481 C C . GLY A 1 193 ? 18.588 3.356 -2.883 1.00 72.19 193 GLY A C 1
ATOM 1482 O O . GLY A 1 193 ? 18.132 4.432 -3.272 1.00 72.19 193 GLY A O 1
ATOM 1483 N N . LYS A 1 194 ? 17.794 2.321 -2.582 1.00 81.75 194 LYS A N 1
ATOM 1484 C CA . LYS A 1 194 ? 16.327 2.415 -2.623 1.00 81.75 194 LYS A CA 1
ATOM 1485 C C . LYS A 1 194 ? 15.751 3.110 -1.396 1.00 81.75 194 LYS A C 1
ATOM 1487 O O . LYS A 1 194 ? 14.902 3.975 -1.566 1.00 81.75 194 LYS A O 1
ATOM 1492 N N . ASP A 1 195 ? 16.303 2.805 -0.221 1.00 89.25 195 ASP A N 1
ATOM 1493 C CA . ASP A 1 195 ? 15.942 3.433 1.052 1.00 89.25 195 ASP A CA 1
ATOM 1494 C C . ASP A 1 195 ? 14.425 3.371 1.299 1.00 89.25 195 ASP A C 1
ATOM 1496 O O . ASP A 1 195 ? 13.693 4.343 1.142 1.00 89.25 195 ASP A O 1
ATOM 1500 N N . GLU A 1 196 ? 13.931 2.172 1.590 1.00 91.38 196 GLU A N 1
ATOM 1501 C CA . GLU A 1 196 ? 12.495 1.905 1.708 1.00 91.38 196 GLU A CA 1
ATOM 1502 C C . GLU A 1 196 ? 12.008 2.027 3.148 1.00 91.38 196 GLU A C 1
ATOM 1504 O O . GLU A 1 196 ? 12.714 1.678 4.098 1.00 91.38 196 GLU A O 1
ATOM 1509 N N . ALA A 1 197 ? 10.753 2.435 3.311 1.00 94.94 197 ALA A N 1
ATOM 1510 C CA . ALA A 1 197 ? 10.089 2.463 4.602 1.00 94.94 197 ALA A CA 1
ATOM 1511 C C . ALA A 1 197 ? 8.611 2.074 4.504 1.00 94.94 197 ALA A C 1
ATOM 1513 O O . ALA A 1 197 ? 7.957 2.238 3.474 1.00 94.94 197 ALA A O 1
ATOM 1514 N N . LEU A 1 198 ? 8.080 1.591 5.625 1.00 97.38 198 LEU A N 1
ATOM 1515 C CA . LEU A 1 198 ? 6.655 1.571 5.915 1.00 97.38 198 LEU A CA 1
ATOM 1516 C C . LEU A 1 198 ? 6.277 2.911 6.553 1.00 97.38 198 LEU A C 1
ATOM 1518 O O . LEU A 1 198 ? 6.749 3.243 7.640 1.00 97.38 198 LEU A O 1
ATOM 1522 N N . PHE A 1 199 ? 5.365 3.632 5.922 1.00 97.62 199 PHE A N 1
ATOM 1523 C CA . PHE A 1 199 ? 4.695 4.806 6.457 1.00 97.62 199 PHE A CA 1
ATOM 1524 C C . PHE A 1 199 ? 3.288 4.421 6.891 1.00 97.62 199 PHE A C 1
ATOM 1526 O O . PHE A 1 199 ? 2.548 3.820 6.117 1.00 97.62 199 PHE A O 1
ATOM 1533 N N . VAL A 1 200 ? 2.888 4.800 8.100 1.00 98.19 200 VAL A N 1
ATOM 1534 C CA . VAL A 1 200 ? 1.493 4.690 8.532 1.00 98.19 200 VAL A CA 1
ATOM 1535 C C . VAL A 1 200 ? 0.929 6.086 8.708 1.00 98.19 200 VAL A C 1
ATOM 1537 O O . VAL A 1 200 ? 1.475 6.904 9.454 1.00 98.19 200 VAL A O 1
ATOM 1540 N N . PHE A 1 201 ? -0.188 6.340 8.039 1.00 97.94 201 PHE A N 1
ATOM 1541 C CA . PHE A 1 201 ? -0.974 7.554 8.147 1.00 97.94 201 PHE A CA 1
ATOM 1542 C C . PHE A 1 201 ? -2.311 7.232 8.795 1.00 97.94 201 PHE A C 1
ATOM 1544 O O . PHE A 1 201 ? -2.947 6.229 8.469 1.00 97.94 201 PHE A O 1
ATOM 1551 N N . GLN A 1 202 ? -2.751 8.102 9.698 1.00 96.56 202 GLN A N 1
ATOM 1552 C CA . GLN A 1 202 ? -4.036 7.956 10.363 1.00 96.56 202 GLN A CA 1
ATOM 1553 C C . GLN A 1 202 ? -4.781 9.289 10.393 1.00 96.56 202 GLN A C 1
ATOM 1555 O O . GLN A 1 202 ? -4.165 10.342 10.576 1.00 96.56 202 GLN A O 1
ATOM 1560 N N . ARG A 1 203 ? -6.106 9.245 10.262 1.00 94.31 203 ARG A N 1
ATOM 1561 C CA . ARG A 1 203 ? -7.005 10.365 10.580 1.00 94.31 203 ARG A CA 1
ATOM 1562 C C . ARG A 1 203 ? -7.887 10.031 11.780 1.00 94.31 203 ARG A C 1
ATOM 1564 O O . ARG A 1 203 ? -8.034 8.872 12.146 1.00 94.31 203 ARG A O 1
ATOM 1571 N N . GLY A 1 204 ? -8.457 11.052 12.415 1.00 86.81 204 GLY A N 1
ATOM 1572 C CA . GLY A 1 204 ? -9.220 10.870 13.656 1.00 86.81 204 GLY A CA 1
ATOM 1573 C C . GLY A 1 204 ? -8.324 10.595 14.870 1.00 86.81 204 GLY A C 1
ATOM 1574 O O . GLY A 1 204 ? -7.155 11.007 14.892 1.00 86.81 204 GLY A O 1
ATOM 1575 N N . GLU A 1 205 ? -8.871 9.943 15.900 1.00 71.75 205 GLU A N 1
ATOM 1576 C CA . GLU A 1 205 ? -8.156 9.692 17.157 1.00 71.75 205 GLU A CA 1
ATOM 1577 C C . GLU A 1 205 ? -6.930 8.793 16.946 1.00 71.75 205 GLU A C 1
ATOM 1579 O O . GLU A 1 205 ? -7.022 7.647 16.504 1.00 71.75 205 GLU A O 1
ATOM 1584 N N . ALA A 1 206 ? -5.752 9.326 17.284 1.00 57.22 206 ALA A N 1
ATOM 1585 C CA . ALA A 1 206 ? -4.509 8.560 17.247 1.00 57.22 206 ALA A CA 1
ATOM 1586 C C . ALA A 1 206 ? -4.568 7.415 18.258 1.00 57.22 206 ALA A C 1
ATOM 1588 O O . ALA A 1 206 ? -5.195 7.555 19.312 1.00 57.22 206 ALA A O 1
ATOM 1589 N N . LEU A 1 207 ? -3.800 6.348 18.016 1.00 54.75 207 LEU A N 1
ATOM 1590 C CA . LEU A 1 207 ? -3.255 5.543 19.115 1.00 54.75 207 LEU A CA 1
ATOM 1591 C C . LEU A 1 207 ? -2.578 6.498 20.123 1.00 54.75 207 LEU A C 1
ATOM 1593 O O . LEU A 1 207 ? -1.486 6.990 19.865 1.00 54.75 207 LEU A O 1
ATOM 1597 N N . GLY A 1 208 ? -3.273 6.824 21.220 1.00 45.59 208 GLY A N 1
ATOM 1598 C CA . GLY A 1 208 ? -2.790 7.713 22.286 1.00 45.59 208 GLY A CA 1
ATOM 1599 C C . GLY A 1 208 ? -3.626 8.967 22.585 1.00 45.59 208 GLY A C 1
ATOM 1600 O O . GLY A 1 208 ? -3.332 9.634 23.570 1.00 45.59 208 GLY A O 1
ATOM 1601 N N . ALA A 1 209 ? -4.669 9.291 21.806 1.00 41.06 209 ALA A N 1
ATOM 1602 C CA . ALA A 1 209 ? -5.464 10.515 22.023 1.00 41.06 209 ALA A CA 1
ATOM 1603 C C . ALA A 1 209 ? -6.845 10.306 22.691 1.00 41.06 209 ALA A C 1
ATOM 1605 O O . ALA A 1 209 ? -7.502 11.291 23.011 1.00 41.06 209 ALA A O 1
ATOM 1606 N N . GLY A 1 210 ? -7.273 9.059 22.934 1.00 36.38 210 GLY A N 1
ATOM 1607 C CA . GLY A 1 210 ? -8.661 8.726 23.308 1.00 36.38 210 GLY A CA 1
ATOM 1608 C C . GLY A 1 210 ? -8.810 7.677 24.416 1.00 36.38 210 GLY A C 1
ATOM 1609 O O . GLY A 1 210 ? -9.683 6.819 24.358 1.00 36.38 210 GLY A O 1
ATOM 1610 N N . GLY A 1 211 ? -7.950 7.699 25.436 1.00 32.91 211 GLY A N 1
ATOM 1611 C CA . GLY A 1 211 ? -8.082 6.838 26.616 1.00 32.91 211 GLY A CA 1
ATOM 1612 C C . GLY A 1 211 ? -8.986 7.441 27.693 1.00 32.91 211 GLY A C 1
ATOM 1613 O O . GLY A 1 211 ? -8.499 7.717 28.780 1.00 32.91 211 GLY A O 1
ATOM 1614 N N . ASN A 1 212 ? -10.260 7.709 27.396 1.00 38.62 212 ASN A N 1
ATOM 1615 C CA . ASN A 1 212 ? -11.303 7.914 28.415 1.00 38.62 212 ASN A CA 1
ATOM 1616 C C . ASN A 1 212 ? -12.692 7.796 27.776 1.00 38.62 212 ASN A C 1
ATOM 1618 O O . ASN A 1 212 ? -13.394 8.774 27.538 1.00 38.62 212 ASN A O 1
ATOM 1622 N N . GLY A 1 213 ? -13.071 6.561 27.469 1.00 34.75 213 GLY A N 1
ATOM 1623 C CA . GLY A 1 213 ? -14.357 6.244 26.858 1.00 34.75 213 GLY A CA 1
ATOM 1624 C C . GLY A 1 213 ? -14.769 4.796 27.080 1.00 34.75 213 GLY A C 1
ATOM 1625 O O . GLY A 1 213 ? -15.372 4.197 26.203 1.00 34.75 213 GLY A O 1
ATOM 1626 N N . ALA A 1 214 ? -14.422 4.215 28.229 1.00 34.44 214 ALA A N 1
ATOM 1627 C CA . ALA A 1 214 ? -14.984 2.946 28.670 1.00 34.44 214 ALA A CA 1
ATOM 1628 C C . ALA A 1 214 ? -15.723 3.188 29.988 1.00 34.44 214 ALA A C 1
ATOM 1630 O O . ALA A 1 214 ? -15.111 3.450 31.022 1.00 34.44 214 ALA A O 1
ATOM 1631 N N . ASN A 1 215 ? -17.055 3.123 29.929 1.00 40.50 215 ASN A N 1
ATOM 1632 C CA . ASN A 1 215 ? -17.913 2.966 31.097 1.00 40.50 215 ASN A CA 1
ATOM 1633 C C . ASN A 1 215 ? -17.529 1.662 31.808 1.00 40.50 215 ASN A C 1
ATOM 1635 O O . ASN A 1 215 ? -18.016 0.589 31.467 1.00 40.50 215 ASN A O 1
ATOM 1639 N N . GLY A 1 216 ? -16.640 1.768 32.789 1.00 29.12 216 GLY A N 1
ATOM 1640 C CA . GLY A 1 216 ? -16.301 0.714 33.730 1.00 29.12 216 GLY A CA 1
ATOM 1641 C C . GLY A 1 216 ? -16.373 1.299 35.129 1.00 29.12 216 GLY A C 1
ATOM 1642 O O . GLY A 1 216 ? -15.531 2.104 35.514 1.00 29.12 216 GLY A O 1
ATOM 1643 N N . SER A 1 217 ? -17.419 0.930 35.866 1.00 30.48 217 SER A N 1
ATOM 1644 C CA . SER A 1 217 ? -17.552 1.188 37.297 1.00 30.48 217 SER A CA 1
ATOM 1645 C C . SER A 1 217 ? -16.310 0.651 38.015 1.00 30.48 217 SER A C 1
ATOM 1647 O O . SER A 1 217 ? -16.130 -0.559 38.134 1.00 30.48 217 SER A O 1
ATOM 1649 N N . VAL A 1 218 ? -15.425 1.546 38.457 1.00 31.22 218 VAL A N 1
ATOM 1650 C CA . VAL A 1 218 ? -14.309 1.173 39.328 1.00 31.22 218 VAL A CA 1
ATOM 1651 C C . VAL A 1 218 ? -14.851 1.098 40.747 1.00 31.22 218 VAL A C 1
ATOM 1653 O O . VAL A 1 218 ? -15.088 2.109 41.410 1.00 31.22 218 VAL A O 1
ATOM 1656 N N . VAL A 1 219 ? -15.074 -0.137 41.185 1.00 34.34 219 VAL A N 1
ATOM 1657 C CA . VAL A 1 219 ? -15.266 -0.504 42.584 1.00 34.34 219 VAL A CA 1
ATOM 1658 C C . VAL A 1 219 ? -13.986 -0.138 43.334 1.00 34.34 219 VAL A C 1
ATOM 1660 O O . VAL A 1 219 ? -12.889 -0.544 42.955 1.00 34.34 219 VAL A O 1
ATOM 1663 N N . GLY A 1 220 ? -14.139 0.694 44.363 1.00 27.00 220 GLY A N 1
ATOM 1664 C CA . GLY A 1 220 ? -13.037 1.230 45.147 1.00 27.00 220 GLY A CA 1
ATOM 1665 C C . GLY A 1 220 ? -12.277 0.149 45.910 1.00 27.00 220 GLY A C 1
ATOM 1666 O O . GLY A 1 220 ? -12.869 -0.701 46.570 1.00 27.00 220 GLY A O 1
ATOM 1667 N N . VAL A 1 221 ? -10.951 0.251 45.874 1.00 32.28 221 VAL A N 1
ATOM 1668 C CA . VAL A 1 221 ? -10.063 -0.381 46.848 1.00 32.28 221 VAL A CA 1
ATOM 1669 C C . VAL A 1 221 ? -9.383 0.751 47.603 1.00 32.28 221 VAL A C 1
ATOM 1671 O O . VAL A 1 221 ? -8.689 1.581 47.018 1.00 32.28 221 VAL A O 1
ATOM 1674 N N . GLY A 1 222 ? -9.675 0.831 48.899 1.00 26.34 222 GLY A N 1
ATOM 1675 C CA . GLY A 1 222 ? -9.105 1.825 49.792 1.00 26.34 222 GLY A CA 1
ATOM 1676 C C . GLY A 1 222 ? -7.631 1.559 50.077 1.00 26.34 222 GLY A C 1
ATOM 1677 O O . GLY A 1 222 ? -7.212 0.417 50.236 1.00 26.34 222 GLY A O 1
ATOM 1678 N N . ALA A 1 223 ? -6.869 2.639 50.216 1.00 32.03 223 ALA A N 1
ATOM 1679 C CA . ALA A 1 223 ? -5.645 2.656 50.997 1.00 32.03 223 ALA A CA 1
ATOM 1680 C C . ALA A 1 223 ? -5.502 4.038 51.645 1.00 32.03 223 ALA A C 1
ATOM 1682 O O . ALA A 1 223 ? -5.502 5.076 50.988 1.00 32.03 223 ALA A O 1
ATOM 1683 N N . SER A 1 224 ? -5.463 4.005 52.969 1.00 28.62 224 SER A N 1
ATOM 1684 C CA . SER A 1 224 ? -5.270 5.097 53.914 1.00 28.62 224 SER A CA 1
ATOM 1685 C C . SER A 1 224 ? -3.867 5.707 53.850 1.00 28.62 224 SER A C 1
ATOM 1687 O O . SER A 1 224 ? -2.894 4.962 53.754 1.00 28.62 224 SER A O 1
ATOM 1689 N N . GLY A 1 225 ? -3.755 7.021 54.076 1.00 27.84 225 GLY A N 1
ATOM 1690 C CA . GLY A 1 225 ? -2.506 7.630 54.548 1.00 27.84 225 GLY A CA 1
ATOM 1691 C C . GLY A 1 225 ? -2.394 9.149 54.369 1.00 27.84 225 GLY A C 1
ATOM 1692 O O . GLY A 1 225 ? -2.157 9.611 53.264 1.00 27.84 225 GLY A O 1
ATOM 1693 N N . GLY A 1 226 ? -2.479 9.894 55.480 1.00 28.06 226 GLY A N 1
ATOM 1694 C CA . GLY A 1 226 ? -1.551 11.000 55.781 1.00 28.06 226 GLY A CA 1
ATOM 1695 C C . GLY A 1 226 ? -1.786 12.403 55.197 1.00 28.06 226 GLY A C 1
ATOM 1696 O O . GLY A 1 226 ? -1.213 12.754 54.179 1.00 28.06 226 GLY A O 1
ATOM 1697 N N . THR A 1 227 ? -2.566 13.201 55.934 1.00 28.23 227 THR A N 1
ATOM 1698 C CA . THR A 1 227 ? -2.338 14.599 56.394 1.00 28.23 227 THR A CA 1
ATOM 1699 C C . THR A 1 227 ? -1.557 15.668 55.596 1.00 28.23 227 THR A C 1
ATOM 1701 O O . THR A 1 227 ? -0.393 15.511 55.259 1.00 28.23 227 THR A O 1
ATOM 1704 N N . GLU A 1 228 ? -2.202 16.851 55.610 1.00 28.62 228 GLU A N 1
ATOM 1705 C CA . GLU A 1 228 ? -1.691 18.238 55.687 1.00 28.62 228 GLU A CA 1
ATOM 1706 C C . GLU A 1 228 ? -1.227 18.985 54.421 1.00 28.62 228 GLU A C 1
ATOM 1708 O O . GLU A 1 228 ? -0.372 18.553 53.661 1.00 28.62 228 GLU A O 1
ATOM 1713 N N . GLY A 1 229 ? -1.780 20.197 54.249 1.00 30.16 229 GLY A N 1
ATOM 1714 C CA . GLY A 1 229 ? -1.328 21.174 53.256 1.00 30.16 229 GLY A CA 1
ATOM 1715 C C . GLY A 1 229 ? -2.392 22.207 52.882 1.00 30.16 229 GLY A C 1
ATOM 1716 O O . GLY A 1 229 ? -3.182 22.010 51.966 1.00 30.16 229 GLY A O 1
ATOM 1717 N N . THR A 1 230 ? -2.416 23.314 53.614 1.00 29.44 230 THR A N 1
ATOM 1718 C CA . THR A 1 230 ? -3.284 24.489 53.456 1.00 29.44 230 THR A CA 1
ATOM 1719 C C . THR A 1 230 ? -3.011 25.275 52.160 1.00 29.44 230 THR A C 1
ATOM 1721 O O . THR A 1 230 ? -1.873 25.394 51.721 1.00 29.44 230 THR A O 1
ATOM 1724 N N . GLY A 1 231 ? -4.041 25.891 51.558 1.00 30.75 231 GLY A N 1
ATOM 1725 C CA . GLY A 1 231 ? -3.840 26.842 50.451 1.00 30.75 231 GLY A CA 1
ATOM 1726 C C . GLY A 1 231 ? -5.127 27.342 49.789 1.00 30.75 231 GLY A C 1
ATOM 1727 O O . GLY A 1 231 ? -5.765 26.638 49.015 1.00 30.75 231 GLY A O 1
ATOM 1728 N N . SER A 1 232 ? -5.525 28.576 50.097 1.00 29.94 232 SER A N 1
ATOM 1729 C CA . SER A 1 232 ? -6.760 29.225 49.636 1.00 29.94 232 SER A CA 1
ATOM 1730 C C . SER A 1 232 ? -6.638 29.969 48.292 1.00 29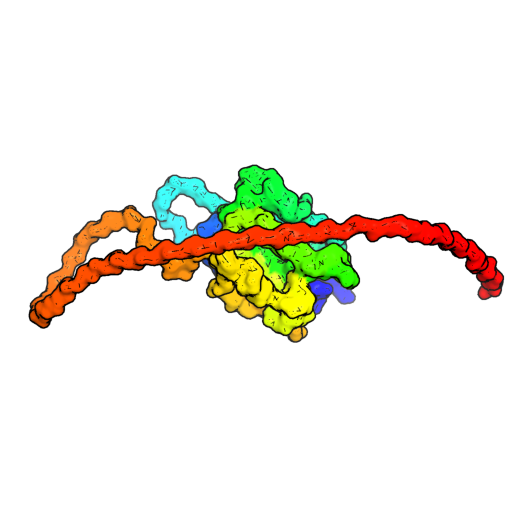.94 232 SER A C 1
ATOM 1732 O O . SER A 1 232 ? -5.743 30.791 48.142 1.00 29.94 232 SER A O 1
ATOM 1734 N N . LYS A 1 233 ? -7.705 29.843 47.470 1.00 32.78 233 LYS A N 1
ATOM 1735 C CA . LYS A 1 233 ? -8.351 30.851 46.569 1.00 32.78 233 LYS A CA 1
ATOM 1736 C C . LYS A 1 233 ? -7.619 31.317 45.278 1.00 32.78 233 LYS A C 1
ATOM 1738 O O . LYS A 1 233 ? -6.404 31.245 45.213 1.00 32.78 233 LYS A O 1
ATOM 1743 N N . PRO A 1 234 ? -8.315 31.959 44.295 1.00 36.84 234 PRO A N 1
ATOM 1744 C CA . PRO A 1 234 ? -9.758 31.995 43.985 1.00 36.84 234 PRO A CA 1
ATOM 1745 C C . PRO A 1 234 ? -10.134 31.794 42.487 1.00 36.84 234 PRO A C 1
ATOM 1747 O O . PRO A 1 234 ? -9.347 31.962 41.561 1.00 36.84 234 PRO A O 1
ATOM 1750 N N . LYS A 1 235 ? -11.437 31.554 42.270 1.00 33.31 235 LYS A N 1
ATOM 1751 C CA . LYS A 1 235 ? -12.177 31.574 40.991 1.00 33.31 235 LYS A CA 1
ATOM 1752 C C . LYS A 1 235 ? -12.056 32.915 40.239 1.00 33.31 235 LYS A C 1
ATOM 1754 O O . LYS A 1 235 ? -12.307 33.967 40.829 1.00 33.31 235 LYS A O 1
ATOM 1759 N N . LYS A 1 236 ? -11.873 32.881 38.910 1.00 33.09 236 LYS A N 1
ATOM 1760 C CA . LYS A 1 236 ? -12.233 33.990 38.000 1.00 33.09 236 LYS A CA 1
ATOM 1761 C C . LYS A 1 236 ? -13.072 33.522 36.806 1.00 33.09 236 LYS A C 1
ATOM 1763 O O . LYS A 1 236 ? -12.923 32.427 36.282 1.00 33.09 236 LYS A O 1
ATOM 1768 N N . ARG A 1 237 ? -14.030 34.391 36.480 1.00 33.03 237 ARG A N 1
ATOM 1769 C CA . ARG A 1 237 ? -15.220 34.219 35.638 1.00 33.03 237 ARG A CA 1
ATOM 1770 C C . ARG A 1 237 ? -14.911 34.264 34.137 1.00 33.03 237 ARG A C 1
ATOM 1772 O O . ARG A 1 237 ? -14.060 35.027 33.695 1.00 33.03 237 ARG A O 1
ATOM 1779 N N . LYS A 1 238 ? -15.741 33.539 33.377 1.00 34.00 238 LYS A N 1
ATOM 1780 C CA . LYS A 1 238 ? -15.973 33.672 31.930 1.00 34.00 238 LYS A CA 1
ATOM 1781 C C . LYS A 1 238 ? -16.244 35.130 31.519 1.00 34.00 238 LYS A C 1
ATOM 1783 O O . LYS A 1 238 ? -17.078 35.795 32.135 1.00 34.00 238 LYS A O 1
ATOM 1788 N N . LYS A 1 239 ? -15.658 35.557 30.397 1.00 32.72 239 LYS A N 1
ATOM 1789 C CA . LYS A 1 239 ? -16.176 36.635 29.540 1.00 32.72 239 LYS A CA 1
ATOM 1790 C C . LYS A 1 239 ? -16.333 36.100 28.115 1.00 32.72 239 LYS A C 1
ATOM 1792 O O . LYS A 1 239 ? -15.359 35.718 27.482 1.00 32.72 239 LYS A O 1
ATOM 1797 N N . LYS A 1 240 ? -17.584 36.071 27.644 1.00 32.50 240 LYS A N 1
ATOM 1798 C CA . LYS A 1 240 ? -17.947 36.054 26.222 1.00 32.50 240 LYS A CA 1
ATOM 1799 C C . LYS A 1 240 ? -17.709 37.460 25.668 1.00 32.50 240 LYS A C 1
ATOM 1801 O O . LYS A 1 240 ? -18.170 38.424 26.275 1.00 32.50 240 LYS A O 1
ATOM 1806 N N . SER A 1 241 ? -17.108 37.567 24.493 1.00 34.41 241 SER A N 1
ATOM 1807 C CA . SER A 1 241 ? -17.301 38.716 23.609 1.00 34.41 241 SER A CA 1
ATOM 1808 C C . SER A 1 241 ? -17.287 38.216 22.174 1.00 34.41 241 SER A C 1
ATOM 1810 O O . SER A 1 241 ? -16.258 37.766 21.679 1.00 34.41 241 SER A O 1
ATOM 1812 N N . GLY A 1 242 ? -18.452 38.256 21.534 1.00 29.50 242 GLY A N 1
ATOM 1813 C CA . GLY A 1 242 ? -18.549 38.081 20.096 1.00 29.50 242 GLY A CA 1
ATOM 1814 C C . GLY A 1 242 ? -18.058 39.329 19.371 1.00 29.50 242 GLY A C 1
ATOM 1815 O O . GLY A 1 242 ? -18.157 40.441 19.893 1.00 29.50 242 GLY A O 1
ATOM 1816 N N . LYS A 1 243 ? -17.600 39.152 18.134 1.00 32.81 243 LYS A N 1
ATOM 1817 C CA . LYS A 1 243 ? -17.706 40.199 17.124 1.00 32.81 243 LYS A CA 1
ATOM 1818 C C . LYS A 1 243 ? -17.894 39.570 15.750 1.00 32.81 243 LYS A C 1
ATOM 1820 O O . LYS A 1 243 ? -17.051 38.844 15.246 1.00 32.81 243 LYS A O 1
ATOM 1825 N N . LYS A 1 244 ? -19.070 39.861 15.211 1.00 31.98 244 LYS A N 1
ATOM 1826 C CA . LYS A 1 244 ? -19.551 39.630 13.853 1.00 31.98 244 LYS A CA 1
ATOM 1827 C C . LYS A 1 244 ? -18.843 40.625 12.924 1.00 31.98 244 LYS A C 1
ATOM 1829 O O . LYS A 1 244 ? -18.766 41.800 13.286 1.00 31.98 244 LYS A O 1
ATOM 1834 N N . LYS A 1 245 ? -18.406 40.202 11.736 1.00 33.62 245 LYS A N 1
ATOM 1835 C CA . LYS A 1 245 ? -18.334 41.068 10.547 1.00 33.62 245 LYS A CA 1
ATOM 1836 C C . LYS A 1 245 ? -18.414 40.218 9.276 1.00 33.62 245 LYS A C 1
ATOM 1838 O O . LYS A 1 245 ? -17.553 39.386 9.028 1.00 33.62 245 LYS A O 1
ATOM 1843 N N . ASN A 1 246 ? -19.490 40.458 8.530 1.00 30.81 246 ASN A N 1
ATOM 1844 C CA . ASN A 1 246 ? -19.679 40.095 7.129 1.00 30.81 246 ASN A CA 1
ATOM 1845 C C . ASN A 1 246 ? -18.724 40.914 6.245 1.00 30.81 246 ASN A C 1
ATOM 1847 O O . ASN A 1 246 ? -18.456 42.071 6.576 1.00 30.81 246 ASN A O 1
ATOM 1851 N N . ASN A 1 247 ? -18.333 40.378 5.086 1.00 31.47 247 ASN A N 1
ATOM 1852 C CA . ASN A 1 247 ? -18.812 40.915 3.806 1.00 31.47 247 ASN A CA 1
ATOM 1853 C C . ASN A 1 247 ? -18.467 40.005 2.618 1.00 31.47 247 ASN A C 1
ATOM 1855 O O . ASN A 1 247 ? -17.346 39.528 2.486 1.00 31.47 247 ASN A O 1
ATOM 1859 N N . ASN A 1 248 ? -19.482 39.830 1.769 1.00 30.94 248 ASN A N 1
ATOM 1860 C CA . ASN A 1 248 ? -19.438 39.328 0.400 1.00 30.94 248 ASN A CA 1
ATOM 1861 C C . ASN A 1 248 ? -18.528 40.188 -0.493 1.00 30.94 248 ASN A C 1
ATOM 1863 O O . ASN A 1 248 ? -18.496 41.406 -0.313 1.00 30.94 248 ASN A O 1
ATOM 1867 N N . ASN A 1 249 ? -17.958 39.593 -1.547 1.00 32.09 249 ASN A N 1
ATOM 1868 C CA . ASN A 1 249 ? -18.318 40.011 -2.906 1.00 32.09 249 ASN A CA 1
ATOM 1869 C C . ASN A 1 249 ? -17.939 38.987 -3.988 1.00 32.09 249 ASN A C 1
ATOM 1871 O O . ASN A 1 249 ? -16.870 38.387 -3.953 1.00 32.09 249 ASN A O 1
ATOM 1875 N N . ASN A 1 250 ? -18.875 38.844 -4.929 1.00 30.12 250 ASN A N 1
ATOM 1876 C CA . ASN A 1 250 ? -18.834 38.088 -6.180 1.00 30.12 250 ASN A CA 1
ATOM 1877 C C . ASN A 1 250 ? -18.010 38.801 -7.272 1.00 30.12 250 ASN A C 1
ATOM 1879 O O . ASN A 1 250 ? -17.835 40.017 -7.220 1.00 30.12 250 ASN A O 1
ATOM 1883 N N . GLY A 1 251 ? -17.650 38.047 -8.317 1.00 27.39 251 GLY A N 1
ATOM 1884 C CA . GLY A 1 251 ? -17.183 38.524 -9.631 1.00 27.39 251 GLY A CA 1
ATOM 1885 C C . GLY A 1 251 ? -16.576 37.355 -10.420 1.00 27.39 251 GLY A C 1
ATOM 1886 O O . GLY A 1 251 ? -15.432 37.014 -10.160 1.00 27.39 251 GLY A O 1
ATOM 1887 N N . VAL A 1 252 ? -17.377 36.501 -11.071 1.00 29.98 252 VAL A N 1
ATOM 1888 C CA . VAL A 1 252 ? -17.848 36.564 -12.480 1.00 29.98 252 VAL A CA 1
ATOM 1889 C C . VAL A 1 252 ? -16.760 36.201 -13.510 1.00 29.98 252 VAL A C 1
ATOM 1891 O O . VAL A 1 252 ? -15.801 36.935 -13.700 1.00 29.98 252 VAL A O 1
ATOM 1894 N N . GLU A 1 253 ? -16.981 35.023 -14.108 1.00 28.61 253 GLU A N 1
ATOM 1895 C CA . GLU A 1 253 ? -16.837 34.585 -15.512 1.00 28.61 253 GLU A CA 1
ATOM 1896 C C . GLU A 1 253 ? -15.761 35.187 -16.433 1.00 28.61 253 GLU A C 1
ATOM 1898 O O . GLU A 1 253 ? -15.715 36.388 -16.678 1.00 28.61 253 GLU A O 1
ATOM 1903 N N . ALA A 1 254 ? -15.045 34.287 -17.119 1.00 31.89 254 ALA A N 1
ATOM 1904 C CA . ALA A 1 254 ? -14.827 34.396 -18.561 1.00 31.89 254 ALA A CA 1
ATOM 1905 C C . ALA A 1 254 ? -14.650 32.994 -19.172 1.00 31.89 254 ALA A C 1
ATOM 1907 O O . ALA A 1 254 ? -13.646 32.315 -18.949 1.00 31.89 254 ALA A O 1
ATOM 1908 N N . GLU A 1 255 ? -15.660 32.569 -19.930 1.00 29.03 255 GLU A N 1
ATOM 1909 C CA . GLU A 1 255 ? -15.540 31.561 -20.980 1.00 29.03 255 GLU A CA 1
ATOM 1910 C C . GLU A 1 255 ? -14.544 32.042 -22.045 1.00 29.03 255 GLU A C 1
ATOM 1912 O O . GLU A 1 255 ? -14.486 33.232 -22.355 1.00 29.03 255 GLU A O 1
ATOM 1917 N N . ASN A 1 256 ? -13.826 31.116 -22.683 1.00 31.17 256 ASN A N 1
ATOM 1918 C CA . ASN A 1 256 ? -13.359 31.354 -24.042 1.00 31.17 256 ASN A CA 1
ATOM 1919 C C . ASN A 1 256 ? -13.511 30.072 -24.869 1.00 31.17 256 ASN A C 1
ATOM 1921 O O . ASN A 1 256 ? -12.864 29.058 -24.610 1.00 31.17 256 ASN A O 1
ATOM 1925 N N . LYS A 1 257 ? -14.432 30.135 -25.832 1.00 31.78 257 LYS A N 1
ATOM 1926 C CA . LYS A 1 257 ? -14.616 29.196 -26.941 1.00 31.78 257 LYS A CA 1
ATOM 1927 C C . LYS A 1 257 ? -14.007 29.818 -28.196 1.00 31.78 257 LYS A C 1
ATOM 1929 O O . LYS A 1 257 ? -14.167 31.011 -28.429 1.00 31.78 257 LYS A O 1
ATOM 1934 N N . GLY A 1 258 ? -13.434 28.970 -29.039 1.00 27.69 258 GLY A N 1
ATOM 1935 C CA . GLY A 1 258 ? -13.003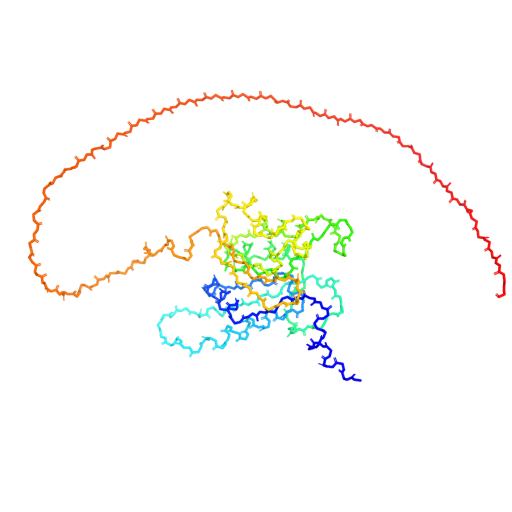 29.269 -30.407 1.00 27.69 258 GLY A CA 1
ATOM 1936 C C . GLY A 1 258 ? -11.729 28.479 -30.696 1.00 27.69 258 GLY A C 1
ATOM 1937 O O . GLY A 1 258 ? -10.836 28.461 -29.862 1.00 27.69 258 GLY A O 1
ATOM 1938 N N . GLY A 1 259 ? -11.571 27.754 -31.792 1.00 26.91 259 GLY A N 1
ATOM 1939 C CA . GLY A 1 259 ? -12.321 27.631 -33.037 1.00 26.91 259 GLY A CA 1
ATOM 1940 C C . GLY A 1 259 ? -11.505 26.715 -33.966 1.00 26.91 259 GLY A C 1
ATOM 1941 O O . GLY A 1 259 ? -10.403 26.307 -33.615 1.00 26.91 259 GLY A O 1
ATOM 1942 N N . GLU A 1 260 ? -12.097 26.363 -35.098 1.00 32.56 260 GLU A N 1
ATOM 1943 C CA . GLU A 1 260 ? -11.791 25.256 -36.017 1.00 32.56 260 GLU A CA 1
ATOM 1944 C C . GLU A 1 260 ? -10.511 25.357 -36.882 1.00 32.56 260 GLU A C 1
ATOM 1946 O O . GLU A 1 260 ? -9.847 26.393 -36.920 1.00 32.56 260 GLU A O 1
ATOM 1951 N N . ASN A 1 261 ? -10.316 24.269 -37.660 1.00 32.28 261 ASN A N 1
ATOM 1952 C CA . ASN A 1 261 ? -9.529 24.031 -38.897 1.00 32.28 261 ASN A CA 1
ATOM 1953 C C . ASN A 1 261 ? -8.322 23.099 -38.663 1.00 32.28 261 ASN A C 1
ATOM 1955 O O . ASN A 1 261 ? -7.516 23.357 -37.779 1.00 32.28 261 ASN A O 1
ATOM 1959 N N . GLY A 1 262 ? -8.209 21.918 -39.291 1.00 27.50 262 GLY A N 1
ATOM 1960 C CA . GLY A 1 262 ? -8.226 21.609 -40.738 1.00 27.50 262 GLY A CA 1
ATOM 1961 C C . GLY A 1 262 ? -6.752 21.445 -41.155 1.00 27.50 262 GLY A C 1
ATOM 1962 O O . GLY A 1 262 ? -5.988 22.366 -40.920 1.00 27.50 262 GLY A O 1
ATOM 1963 N N . GLU A 1 263 ? -6.217 20.260 -41.456 1.00 35.28 263 GLU A N 1
ATOM 1964 C CA . GLU A 1 263 ? -6.083 19.606 -42.778 1.00 35.28 263 GLU A CA 1
ATOM 1965 C C . GLU A 1 263 ? -5.278 18.305 -42.527 1.00 35.28 263 GLU A C 1
ATOM 1967 O O . GLU A 1 263 ? -4.342 18.294 -41.730 1.00 35.28 263 GLU A O 1
ATOM 1972 N N . GLU A 1 264 ? -5.752 17.129 -42.936 1.00 32.78 264 GLU A N 1
ATOM 1973 C CA . GLU A 1 264 ? -5.302 16.389 -44.132 1.00 32.78 264 GLU A CA 1
ATOM 1974 C C . GLU A 1 264 ? -3.820 16.550 -44.529 1.00 32.78 264 GLU A C 1
ATOM 1976 O O . GLU A 1 264 ? -3.393 17.569 -45.053 1.00 32.78 264 GLU A O 1
ATOM 1981 N N . GLY A 1 265 ? -3.063 15.460 -44.368 1.00 33.09 265 GLY A N 1
ATOM 1982 C CA . GLY A 1 265 ? -1.729 15.273 -44.929 1.00 33.09 265 GLY A CA 1
ATOM 1983 C C . GLY A 1 265 ? -1.392 13.786 -44.967 1.00 33.09 265 GLY A C 1
ATOM 1984 O O . GLY A 1 265 ? -0.842 13.242 -44.014 1.00 33.09 265 GLY A O 1
ATOM 1985 N N . LYS A 1 266 ? -1.803 13.114 -46.048 1.00 35.50 266 LYS A N 1
ATOM 1986 C CA . LYS A 1 266 ? -1.279 11.805 -46.447 1.00 35.50 266 LYS A CA 1
ATOM 1987 C C . LYS A 1 266 ? 0.122 12.017 -47.015 1.00 35.50 266 LYS A C 1
ATOM 1989 O O . LYS A 1 266 ? 0.269 12.820 -47.930 1.00 35.50 266 LYS A O 1
ATOM 1994 N N . GLU A 1 267 ? 1.092 11.241 -46.553 1.00 35.53 267 GLU A N 1
ATOM 1995 C CA . GLU A 1 267 ? 2.330 11.002 -47.291 1.00 35.53 267 GLU A CA 1
ATOM 1996 C C . GLU A 1 267 ? 2.528 9.480 -47.365 1.00 35.53 267 GLU A C 1
ATOM 1998 O O . GLU A 1 267 ? 2.791 8.805 -46.371 1.00 35.53 267 GLU A O 1
ATOM 2003 N N . GLU A 1 268 ? 2.232 8.940 -48.548 1.00 35.22 268 GLU A N 1
ATOM 2004 C CA . GLU A 1 268 ? 2.745 7.661 -49.038 1.00 35.22 268 GLU A CA 1
ATOM 2005 C C . GLU A 1 268 ? 4.138 7.892 -49.652 1.00 35.22 268 GLU A C 1
ATOM 2007 O O . GLU A 1 268 ? 4.506 9.039 -49.903 1.00 35.22 268 GLU A O 1
ATOM 2012 N N . VAL A 1 269 ? 4.802 6.781 -50.014 1.00 36.03 269 VAL A N 1
ATOM 2013 C CA . VAL A 1 269 ? 6.059 6.641 -50.788 1.00 36.03 269 VAL A CA 1
ATOM 2014 C C . VAL A 1 269 ? 7.288 6.523 -49.855 1.00 36.03 269 VAL A C 1
ATOM 2016 O O . VAL A 1 269 ? 7.466 7.332 -48.960 1.00 36.03 269 VAL A O 1
ATOM 2019 N N . GLU A 1 270 ? 8.150 5.501 -49.892 1.00 35.69 270 GLU A N 1
ATOM 2020 C CA . GLU A 1 270 ? 8.527 4.550 -50.944 1.00 35.69 270 GLU A CA 1
ATOM 2021 C C . GLU A 1 270 ? 9.076 3.254 -50.313 1.00 35.69 270 GLU A C 1
ATOM 2023 O O . GLU A 1 270 ? 9.788 3.284 -49.308 1.00 35.69 270 GLU A O 1
ATOM 2028 N N . VAL A 1 271 ? 8.760 2.110 -50.923 1.00 42.69 271 VAL A N 1
ATOM 2029 C CA . VAL A 1 271 ? 9.441 0.830 -50.696 1.00 42.69 271 VAL A CA 1
ATOM 2030 C C . VAL A 1 271 ? 10.514 0.716 -51.773 1.00 42.69 271 VAL A C 1
ATOM 2032 O O . VAL A 1 271 ? 10.172 0.522 -52.936 1.00 42.69 271 VAL A O 1
ATOM 2035 N N . GLU A 1 272 ? 11.788 0.786 -51.397 1.00 45.00 272 GLU A N 1
ATOM 2036 C CA . GLU A 1 272 ? 12.873 0.263 -52.229 1.00 45.00 272 GLU A CA 1
ATOM 2037 C C . GLU A 1 272 ? 13.348 -1.069 -51.652 1.00 45.00 272 GLU A C 1
ATOM 2039 O O . GLU A 1 272 ? 13.841 -1.162 -50.526 1.00 45.00 272 GLU A O 1
ATOM 2044 N N . GLY A 1 273 ? 13.141 -2.117 -52.448 1.00 35.41 273 GLY A N 1
ATOM 2045 C CA . GLY A 1 273 ? 13.820 -3.390 -52.296 1.00 35.41 273 GLY A CA 1
ATOM 2046 C C . GLY A 1 273 ? 15.251 -3.297 -52.819 1.00 35.41 273 GLY A C 1
ATOM 2047 O O . GLY A 1 273 ? 15.530 -2.602 -53.794 1.00 35.41 273 GLY A O 1
ATOM 2048 N N . GLY A 1 274 ? 16.138 -4.043 -52.174 1.00 40.41 274 GLY A N 1
ATOM 2049 C CA . GLY A 1 274 ? 17.474 -4.355 -52.654 1.00 40.41 274 GLY A CA 1
ATOM 2050 C C . GLY A 1 274 ? 17.798 -5.782 -52.234 1.00 40.41 274 GLY A C 1
ATOM 2051 O O . GLY A 1 274 ? 17.754 -6.092 -51.045 1.00 40.41 274 GLY A O 1
ATOM 2052 N N . ASP A 1 275 ? 18.016 -6.620 -53.240 1.00 52.66 275 ASP A N 1
ATOM 2053 C CA . ASP A 1 275 ? 18.356 -8.038 -53.176 1.00 52.66 275 ASP A CA 1
ATOM 2054 C C . ASP A 1 275 ? 19.741 -8.323 -52.552 1.00 52.66 275 ASP A C 1
ATOM 2056 O O . ASP A 1 275 ? 20.580 -7.428 -52.429 1.00 52.66 275 ASP A O 1
ATOM 2060 N N . GLU A 1 276 ? 19.941 -9.626 -52.297 1.00 46.56 276 GLU A N 1
ATOM 2061 C CA . GLU A 1 276 ? 21.136 -10.391 -51.864 1.00 46.56 276 GLU A CA 1
ATOM 2062 C C . GLU A 1 276 ? 21.368 -10.618 -50.358 1.00 46.56 276 GLU A C 1
ATOM 2064 O O . GLU A 1 276 ? 21.753 -9.695 -49.607 1.00 46.56 276 GLU A O 1
#

Secondary structure (DSSP, 8-state):
--TTTHHHH---S-PPPPPHHHHHHHHHHHTT-EEEEET-TTSHHHHHHHHHHHHTTTS------S------EEEEE----TTPPPS-S--EES-HHHHHHH-TTTTTTTTEEEEEES----STTSTT-SSTTHHHHHHHHH--SSEEEEEEESS--S-SS-SSS-HHHHHHHHTGGGT-EEEEEEE----TTT-EEEEEEE-SS-TTS-------------------------------------------------------------------

InterPro domains:
  IPR029063 S-adenosyl-L-methionine-dependent methyltransferase superfamily [SSF53335] (25-120)

Foldseek 3Di:
DDPVCCVVVPPVPFWFDDDPVNLVVQCVVLVLAAEEAAQCPQVRVVLVNLVVQVVPPPPDDDDDDDPSNRHHYAAEHCCPDVPDHHPDPRHHNDDRLCVLQVDPVCQSVASYEYEYTQAAQEDDPDPNHDHGLPSVVSSVVSHNHFKYKYKFAPPQCCRGSHNRDDPQRVCVVPPVVVAKHWPDWAFTDGDPPRGIIITMIGGDADPVRDPPPDPDPDDDDDDDDDDDDDDDDDDDDDDDDDDDDDDDDDDDDDDDDDDDDDDDDDDDDDDDDDDD